Protein AF-0000000084333253 (afdb_homodimer)

Structure (mmCIF, N/CA/C/O backbone):
data_AF-0000000084333253-model_v1
#
loop_
_entity.id
_entity.type
_entity.pdbx_description
1 polymer 'Lipocalin-like domain-containing protein'
#
loop_
_atom_site.group_PDB
_atom_site.id
_atom_site.type_symbol
_atom_site.label_atom_id
_atom_site.label_alt_id
_atom_site.label_comp_id
_atom_site.label_asym_id
_atom_site.label_entity_id
_atom_site.label_seq_id
_atom_site.pdbx_PDB_ins_code
_atom_site.Cartn_x
_atom_site.Cartn_y
_atom_site.Cartn_z
_atom_site.occupancy
_atom_site.B_iso_or_equiv
_atom_site.auth_seq_id
_atom_site.auth_comp_id
_atom_site.auth_asym_id
_atom_site.auth_atom_id
_atom_site.pdbx_PDB_model_num
ATOM 1 N N . MET A 1 1 ? 84.688 -8.219 33.625 1 28.55 1 MET A N 1
ATOM 2 C CA . MET A 1 1 ? 84.312 -7.008 32.906 1 28.55 1 MET A CA 1
ATOM 3 C C . MET A 1 1 ? 83.188 -7.316 31.859 1 28.55 1 MET A C 1
ATOM 5 O O . MET A 1 1 ? 83.438 -8.031 30.891 1 28.55 1 MET A O 1
ATOM 9 N N . LYS A 1 2 ? 81.938 -7.562 32.562 1 27.12 2 LYS A N 1
ATOM 10 C CA . LYS A 1 2 ? 80.5 -7.945 32.719 1 27.12 2 LYS A CA 1
ATOM 11 C C . LYS A 1 2 ? 79.625 -7.035 31.875 1 27.12 2 LYS A C 1
ATOM 13 O O . LYS A 1 2 ? 78.812 -6.301 32.438 1 27.12 2 LYS A O 1
ATOM 18 N N . LYS A 1 3 ? 80.25 -6.457 30.812 1 26.86 3 LYS A N 1
ATOM 19 C CA . LYS A 1 3 ? 79.5 -5.438 30.094 1 26.86 3 LYS A CA 1
ATOM 20 C C . LYS A 1 3 ? 78.125 -5.953 29.703 1 26.86 3 LYS A C 1
ATOM 22 O O . LYS A 1 3 ? 77.125 -5.328 30.031 1 26.86 3 LYS A O 1
ATOM 27 N N . ILE A 1 4 ? 77.812 -6.359 28.406 1 28.2 4 ILE A N 1
ATOM 28 C CA . ILE A 1 4 ? 76.938 -5.703 27.391 1 28.2 4 ILE A CA 1
ATOM 29 C C . ILE A 1 4 ? 75.562 -6.34 27.359 1 28.2 4 ILE A C 1
ATOM 31 O O . ILE A 1 4 ? 75.438 -7.504 27.734 1 28.2 4 ILE A O 1
ATOM 35 N N . ILE A 1 5 ? 74.5 -5.66 26.641 1 30.64 5 ILE A N 1
ATOM 36 C CA . ILE A 1 5 ? 73.25 -5.051 26.281 1 30.64 5 ILE A CA 1
ATOM 37 C C . ILE A 1 5 ? 72.438 -6.012 25.406 1 30.64 5 ILE A C 1
ATOM 39 O O . ILE A 1 5 ? 72.625 -6.062 24.188 1 30.64 5 ILE A O 1
ATOM 43 N N . THR A 1 6 ? 72.562 -7.363 25.531 1 32.84 6 THR A N 1
ATOM 44 C CA . THR A 1 6 ? 71.938 -8.172 24.5 1 32.84 6 THR A CA 1
ATOM 45 C C . THR A 1 6 ? 70.438 -7.945 24.469 1 32.84 6 THR A C 1
ATOM 47 O O . THR A 1 6 ? 69.75 -8.352 25.391 1 32.84 6 THR A O 1
ATOM 50 N N . LEU A 1 7 ? 70.062 -6.539 24.219 1 32.03 7 LEU A N 1
ATOM 51 C CA . LEU A 1 7 ? 68.75 -5.969 24.016 1 32.03 7 LEU A CA 1
ATOM 52 C C . LEU A 1 7 ? 67.938 -6.777 23 1 32.03 7 LEU A C 1
ATOM 54 O O . LEU A 1 7 ? 68.125 -6.637 21.781 1 32.03 7 LEU A O 1
ATOM 58 N N . ALA A 1 8 ? 67.875 -8.086 23.031 1 31.86 8 ALA A N 1
ATOM 59 C CA . ALA A 1 8 ? 67.125 -8.953 22.109 1 31.86 8 ALA A CA 1
ATOM 60 C C . ALA A 1 8 ? 65.688 -8.539 22.031 1 31.86 8 ALA A C 1
ATOM 62 O O . ALA A 1 8 ? 65 -8.531 23.031 1 31.86 8 ALA A O 1
ATOM 63 N N . LEU A 1 9 ? 65.312 -7.645 21.016 1 31.36 9 LEU A N 1
ATOM 64 C CA . LEU A 1 9 ? 64.188 -7.023 20.375 1 31.36 9 LEU A CA 1
ATOM 65 C C . LEU A 1 9 ? 63.094 -8.062 20.047 1 31.36 9 LEU A C 1
ATOM 67 O O . LEU A 1 9 ? 62.25 -7.832 19.172 1 31.36 9 LEU A O 1
ATOM 71 N N . VAL A 1 10 ? 62.688 -9 20.891 1 31.52 10 VAL A N 1
ATOM 72 C CA . VAL A 1 10 ? 61.688 -10 20.547 1 31.52 10 VAL A CA 1
ATOM 73 C C . VAL A 1 10 ? 60.375 -9.312 20.203 1 31.52 10 VAL A C 1
ATOM 75 O O . VAL A 1 10 ? 59.719 -8.727 21.078 1 31.52 10 VAL A O 1
ATOM 78 N N . MET A 1 11 ? 60.188 -8.625 19 1 29.33 11 MET A N 1
ATOM 79 C CA . MET A 1 11 ? 59.125 -7.953 18.297 1 29.33 11 MET A CA 1
ATOM 80 C C . MET A 1 11 ? 57.906 -8.875 18.141 1 29.33 11 MET A C 1
ATOM 82 O O . MET A 1 11 ? 57.875 -9.727 17.25 1 29.33 11 MET A O 1
ATOM 86 N N . SER A 1 12 ? 57.375 -9.68 19.047 1 29.88 12 SER A N 1
ATOM 87 C CA . SER A 1 12 ? 56.344 -10.625 18.703 1 29.88 12 SER A CA 1
ATOM 88 C C . SER A 1 12 ? 55.094 -9.914 18.141 1 29.88 12 SER A C 1
ATOM 90 O O . SER A 1 12 ? 54.875 -8.742 18.453 1 29.88 12 SER A O 1
ATOM 92 N N . ALA A 1 13 ? 54.281 -10.609 17.188 1 30.3 13 ALA A N 1
ATOM 93 C CA . ALA A 1 13 ? 53.281 -10.719 16.125 1 30.3 13 ALA A CA 1
ATOM 94 C C . ALA A 1 13 ? 51.875 -10.43 16.656 1 30.3 13 ALA A C 1
ATOM 96 O O . ALA A 1 13 ? 50.875 -10.625 15.953 1 30.3 13 ALA A O 1
ATOM 97 N N . PHE A 1 14 ? 51.688 -9.906 17.859 1 30.3 14 PHE A N 1
ATOM 98 C CA . PHE A 1 14 ? 50.312 -10.133 18.188 1 30.3 14 PHE A CA 1
ATOM 99 C C . PHE A 1 14 ? 49.375 -9.281 17.312 1 30.3 14 PHE A C 1
ATOM 101 O O . PHE A 1 14 ? 49.156 -8.109 17.625 1 30.3 14 PHE A O 1
ATOM 108 N N . ALA A 1 15 ? 49.625 -9.055 16.031 1 29.09 15 ALA A N 1
ATOM 109 C CA . ALA A 1 15 ? 48.656 -8.234 15.32 1 29.09 15 ALA A CA 1
ATOM 110 C C . ALA A 1 15 ? 47.25 -8.828 15.438 1 29.09 15 ALA A C 1
ATOM 112 O O . ALA A 1 15 ? 47 -9.961 15.016 1 29.09 15 ALA A O 1
ATOM 113 N N . LEU A 1 16 ? 46.5 -8.5 16.516 1 28.73 16 LEU A N 1
ATOM 114 C CA . LEU A 1 16 ? 45.094 -8.742 16.672 1 28.73 16 LEU A CA 1
ATOM 115 C C . LEU A 1 16 ? 44.312 -8.156 15.5 1 28.73 16 LEU A C 1
ATOM 117 O O . LEU A 1 16 ? 44.281 -6.938 15.312 1 28.73 16 LEU A O 1
ATOM 121 N N . LEU A 1 17 ? 44.344 -8.75 14.273 1 28.91 17 LEU A N 1
ATOM 122 C CA . LEU A 1 17 ? 43.438 -8.422 13.195 1 28.91 17 LEU A CA 1
ATOM 123 C C . LEU A 1 17 ? 41.969 -8.469 13.688 1 28.91 17 LEU A C 1
ATOM 125 O O . LEU A 1 17 ? 41.531 -9.5 14.18 1 28.91 17 LEU A O 1
ATOM 129 N N . ILE A 1 18 ? 41.5 -7.391 14.273 1 27.73 18 ILE A N 1
ATOM 130 C CA . ILE A 1 18 ? 40.094 -7.137 14.477 1 27.73 18 ILE A CA 1
ATOM 131 C C . ILE A 1 18 ? 39.344 -7.312 13.156 1 27.73 18 ILE A C 1
ATOM 133 O O . ILE A 1 18 ? 39.406 -6.457 12.273 1 27.73 18 ILE A O 1
ATOM 137 N N . SER A 1 19 ? 39.25 -8.43 12.523 1 29.27 19 SER A N 1
ATOM 138 C CA . SER A 1 19 ? 38.375 -8.664 11.367 1 29.27 19 SER A CA 1
ATOM 139 C C . SER A 1 19 ? 36.906 -8.406 11.703 1 29.27 19 SER A C 1
ATOM 141 O O . SER A 1 19 ? 36.219 -9.305 12.188 1 29.27 19 SER A O 1
ATOM 143 N N . ALA A 1 20 ? 36.531 -7.387 12.383 1 27.64 20 ALA A N 1
ATOM 144 C CA . ALA A 1 20 ? 35.094 -7.324 12.633 1 27.64 20 ALA A CA 1
ATOM 145 C C . ALA A 1 20 ? 34.281 -7.375 11.328 1 27.64 20 ALA A C 1
ATOM 147 O O . ALA A 1 20 ? 34.781 -6.965 10.281 1 27.64 20 ALA A O 1
ATOM 148 N N . CYS A 1 21 ? 33.125 -8.242 11.352 1 26.78 21 CYS A N 1
ATOM 149 C CA . CYS A 1 21 ? 31.906 -8.664 10.695 1 26.78 21 CYS A CA 1
ATOM 150 C C . CYS A 1 21 ? 31.062 -7.457 10.289 1 26.78 21 CYS A C 1
ATOM 152 O O . CYS A 1 21 ? 30.406 -6.836 11.133 1 26.78 21 CYS A O 1
ATOM 154 N N . SER A 1 22 ? 31.531 -6.434 9.641 1 28.38 22 SER A N 1
ATOM 155 C CA . SER A 1 22 ? 30.547 -5.496 9.102 1 28.38 22 SER A CA 1
ATOM 156 C C . SER A 1 22 ? 29.453 -6.223 8.328 1 28.38 22 SER A C 1
ATOM 158 O O . SER A 1 22 ? 29.719 -6.828 7.285 1 28.38 22 SER A O 1
ATOM 160 N N . ALA A 1 23 ? 28.469 -6.863 8.93 1 30.3 23 ALA A N 1
ATOM 161 C CA . ALA A 1 23 ? 27.266 -7.426 8.32 1 30.3 23 ALA A CA 1
ATOM 162 C C . ALA A 1 23 ? 26.578 -6.41 7.41 1 30.3 23 ALA A C 1
ATOM 164 O O . ALA A 1 23 ? 26.031 -5.418 7.891 1 30.3 23 ALA A O 1
ATOM 165 N N . THR A 1 24 ? 27.141 -5.961 6.379 1 28.7 24 THR A N 1
ATOM 166 C CA . THR A 1 24 ? 26.297 -5.238 5.438 1 28.7 24 THR A CA 1
ATOM 167 C C . THR A 1 24 ? 25.016 -6.023 5.141 1 28.7 24 THR A C 1
ATOM 169 O O . THR A 1 24 ? 25.078 -7.18 4.723 1 28.7 24 THR A O 1
ATOM 172 N N . LYS A 1 25 ? 23.969 -5.91 5.863 1 29.59 25 LYS A N 1
ATOM 173 C CA . LYS A 1 25 ? 22.656 -6.48 5.539 1 29.59 25 LYS A CA 1
ATOM 174 C C . LYS A 1 25 ? 22.359 -6.348 4.051 1 29.59 25 LYS A C 1
ATOM 176 O O . LYS A 1 25 ? 22.172 -5.238 3.543 1 29.59 25 LYS A O 1
ATOM 181 N N . SER A 1 26 ? 22.953 -7.047 3.123 1 31.92 26 SER A N 1
ATOM 182 C CA . SER A 1 26 ? 22.531 -7.168 1.733 1 31.92 26 SER A CA 1
ATOM 183 C C . SER A 1 26 ? 21.031 -7.477 1.64 1 31.92 26 SER A C 1
ATOM 185 O O . SER A 1 26 ? 20.578 -8.5 2.148 1 31.92 26 SER A O 1
ATOM 187 N N . VAL A 1 27 ? 20.172 -6.66 1.94 1 35.66 27 VAL A N 1
ATOM 188 C CA . VAL A 1 27 ? 18.766 -6.934 1.622 1 35.66 27 VAL A CA 1
ATOM 189 C C . VAL A 1 27 ? 18.672 -7.668 0.287 1 35.66 27 VAL A C 1
ATOM 191 O O . VAL A 1 27 ? 19.125 -7.156 -0.743 1 35.66 27 VAL A O 1
ATOM 194 N N . VAL A 1 28 ? 18.859 -8.953 0.15 1 36.47 28 VAL A N 1
ATOM 195 C CA . VAL A 1 28 ? 18.703 -9.867 -0.974 1 36.47 28 VAL A CA 1
ATOM 196 C C . VAL A 1 28 ? 17.391 -9.586 -1.7 1 36.47 28 VAL A C 1
ATOM 198 O O . VAL A 1 28 ? 16.312 -9.719 -1.118 1 36.47 28 VAL A O 1
ATOM 201 N N . ASN A 1 29 ? 17.156 -8.602 -2.314 1 47.28 29 ASN A N 1
ATOM 202 C CA . ASN A 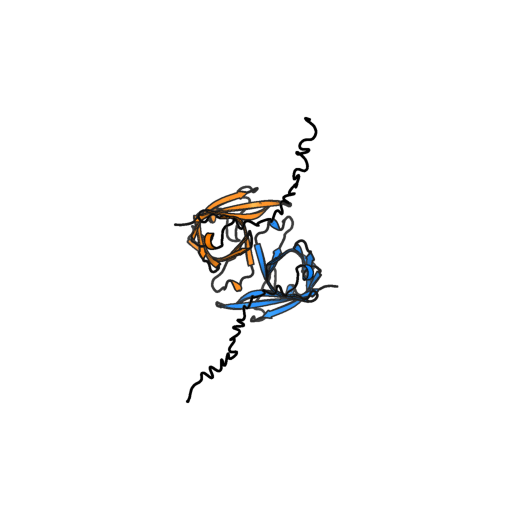1 29 ? 16.203 -8.805 -3.402 1 47.28 29 ASN A CA 1
ATOM 203 C C . ASN A 1 29 ? 16.328 -10.203 -4.004 1 47.28 29 ASN A C 1
ATOM 205 O O . ASN A 1 29 ? 17.281 -10.492 -4.734 1 47.28 29 ASN A O 1
ATOM 209 N N . GLY A 1 30 ? 15.875 -11.125 -3.287 1 51.59 30 GLY A N 1
ATOM 210 C CA . GLY A 1 30 ? 16.188 -12.484 -3.703 1 51.59 30 GLY A CA 1
ATOM 211 C C . GLY A 1 30 ? 17.312 -12.547 -4.719 1 51.59 30 GLY A C 1
ATOM 212 O O . GLY A 1 30 ? 17.438 -13.531 -5.449 1 51.59 30 GLY A O 1
ATOM 213 N N . GLY A 1 31 ? 17.984 -11.414 -4.73 1 56.5 31 GLY A N 1
ATOM 214 C CA . GLY A 1 31 ? 19.141 -11.344 -5.629 1 56.5 31 GLY A CA 1
ATOM 215 C C . GLY A 1 31 ? 18.75 -11.172 -7.082 1 56.5 31 GLY A C 1
ATOM 216 O O . GLY A 1 31 ? 19.594 -10.906 -7.934 1 56.5 31 GLY A O 1
ATOM 217 N N . ALA A 1 32 ? 17.391 -11.258 -7.199 1 70 32 ALA A N 1
ATOM 218 C CA . ALA A 1 32 ? 17 -11.25 -8.609 1 70 32 ALA A CA 1
ATOM 219 C C . ALA A 1 32 ? 16.766 -9.836 -9.102 1 70 32 ALA A C 1
ATOM 221 O O . ALA A 1 32 ? 16.328 -8.969 -8.344 1 70 32 ALA A O 1
ATOM 222 N N . THR A 1 33 ? 17.141 -9.539 -10.258 1 86 33 THR A N 1
ATOM 223 C CA . THR A 1 33 ? 16.891 -8.289 -10.961 1 86 33 THR A CA 1
ATOM 224 C C . THR A 1 33 ? 15.43 -8.211 -11.406 1 86 33 THR A C 1
ATOM 226 O O . THR A 1 33 ? 14.711 -9.211 -11.375 1 86 33 THR A O 1
ATOM 229 N N . ARG A 1 34 ? 14.992 -6.992 -11.664 1 93.19 34 ARG A N 1
ATOM 230 C CA . ARG A 1 34 ? 13.648 -6.762 -12.18 1 93.19 34 ARG A CA 1
ATOM 231 C C . ARG A 1 34 ? 13.344 -7.703 -13.344 1 93.19 34 ARG A C 1
ATOM 233 O O . ARG A 1 34 ? 12.219 -8.18 -13.477 1 93.19 34 ARG A O 1
ATOM 240 N N . SER A 1 35 ? 14.336 -7.996 -14.164 1 94.31 35 SER A N 1
ATOM 241 C CA . SER A 1 35 ? 14.148 -8.836 -15.344 1 94.31 35 SER A CA 1
ATOM 242 C C . SER A 1 35 ? 13.719 -10.242 -14.961 1 94.31 35 SER A C 1
ATOM 244 O O . SER A 1 35 ? 13.031 -10.922 -15.727 1 94.31 35 SER A O 1
ATOM 246 N N . ALA A 1 36 ? 14.078 -10.703 -13.828 1 96.06 36 ALA A N 1
ATOM 247 C CA . ALA A 1 36 ? 13.719 -12.047 -13.375 1 96.06 36 ALA A CA 1
ATOM 248 C C . ALA A 1 36 ? 12.211 -12.164 -13.148 1 96.06 36 ALA A C 1
ATOM 250 O O . ALA A 1 36 ? 11.656 -13.258 -13.195 1 96.06 36 ALA A O 1
ATOM 251 N N . TYR A 1 37 ? 11.57 -11.086 -12.914 1 97.19 37 TYR A N 1
ATOM 252 C CA . TYR A 1 37 ? 10.148 -11.078 -12.594 1 97.19 37 TYR A CA 1
ATOM 253 C C . TYR A 1 37 ? 9.312 -10.922 -13.859 1 97.19 37 TYR A C 1
ATOM 255 O O . TYR A 1 37 ? 8.156 -11.359 -13.906 1 97.19 37 TYR A O 1
ATOM 263 N N . VAL A 1 38 ? 9.883 -10.328 -14.867 1 97.69 38 VAL A N 1
ATOM 264 C CA . VAL A 1 38 ? 9.164 -10.039 -16.109 1 97.69 38 VAL A CA 1
ATOM 265 C C . VAL A 1 38 ? 8.82 -11.344 -16.812 1 97.69 38 VAL A C 1
ATOM 267 O O . VAL A 1 38 ? 9.656 -12.242 -16.922 1 97.69 38 VAL A O 1
ATOM 270 N N . GLY A 1 39 ? 7.582 -11.445 -17.297 1 98.12 39 GLY A N 1
ATOM 271 C CA . GLY A 1 39 ? 7.113 -12.633 -17.984 1 98.12 39 GLY A CA 1
ATOM 272 C C . GLY A 1 39 ? 5.789 -13.148 -17.453 1 98.12 39 GLY A C 1
ATOM 273 O O . GLY A 1 39 ? 5.074 -12.43 -16.75 1 98.12 39 GLY A O 1
ATOM 274 N N . THR A 1 40 ? 5.465 -14.336 -17.891 1 98.69 40 THR A N 1
ATOM 275 C CA . THR A 1 40 ? 4.211 -14.969 -17.5 1 98.69 40 THR A CA 1
ATOM 276 C C . THR A 1 40 ? 4.461 -16.062 -16.453 1 98.69 40 THR A C 1
ATOM 278 O O . THR A 1 40 ? 5.359 -16.875 -16.625 1 98.69 40 THR A O 1
ATOM 281 N N . TRP A 1 41 ? 3.68 -15.969 -15.477 1 98.75 41 TRP A N 1
ATOM 282 C CA . TRP A 1 41 ? 3.818 -16.875 -14.344 1 98.75 41 TRP A CA 1
ATOM 283 C C . TRP A 1 41 ? 2.494 -17.578 -14.039 1 98.75 41 TRP A C 1
ATOM 285 O O . TRP A 1 41 ? 1.428 -16.969 -14.148 1 98.75 41 TRP A O 1
ATOM 295 N N . THR A 1 42 ? 2.605 -18.766 -13.641 1 98.88 42 THR A N 1
ATOM 296 C CA . THR A 1 42 ? 1.455 -19.484 -13.109 1 98.88 42 THR A CA 1
ATOM 297 C C . THR A 1 42 ? 1.577 -19.656 -11.594 1 98.88 42 THR A C 1
ATOM 299 O O . THR A 1 42 ? 2.625 -20.062 -11.094 1 98.88 42 THR A O 1
ATOM 302 N N . LEU A 1 43 ? 0.551 -19.203 -10.867 1 98.81 43 LEU A N 1
ATOM 303 C CA . LEU A 1 43 ? 0.498 -19.516 -9.445 1 98.81 43 LEU A CA 1
ATOM 304 C C . LEU A 1 43 ? 0.196 -21 -9.234 1 98.81 43 LEU A C 1
ATOM 306 O O . LEU A 1 43 ? -0.949 -21.438 -9.383 1 98.81 43 LEU A O 1
ATOM 310 N N . THR A 1 44 ? 1.185 -21.688 -8.883 1 98.62 44 THR A N 1
ATOM 311 C CA . THR A 1 44 ? 1.047 -23.141 -8.875 1 98.62 44 THR A CA 1
ATOM 312 C C . THR A 1 44 ? 0.568 -23.641 -7.512 1 98.62 44 THR A C 1
ATOM 314 O O . THR A 1 44 ? -0.004 -24.719 -7.402 1 98.62 44 THR A O 1
ATOM 317 N N . ASP A 1 45 ? 0.831 -22.859 -6.5 1 98.25 45 ASP A N 1
ATOM 318 C CA . ASP A 1 45 ? 0.461 -23.312 -5.164 1 98.25 45 ASP A CA 1
ATOM 319 C C . ASP A 1 45 ? 0.339 -22.141 -4.199 1 98.25 45 ASP A C 1
ATOM 321 O O . ASP A 1 45 ? 0.966 -21.094 -4.398 1 98.25 45 ASP A O 1
ATOM 325 N N . VAL A 1 46 ? -0.509 -22.344 -3.189 1 97.88 46 VAL A N 1
ATOM 326 C CA . VAL A 1 46 ? -0.607 -21.438 -2.051 1 97.88 46 VAL A CA 1
ATOM 327 C C . VAL A 1 46 ? -0.328 -22.203 -0.758 1 97.88 46 VAL A C 1
ATOM 329 O O . VAL A 1 46 ? -0.936 -23.234 -0.5 1 97.88 46 VAL A O 1
ATOM 332 N N . GLY A 1 47 ? 0.701 -21.688 -0.052 1 96.88 47 GLY A N 1
ATOM 333 C CA . GLY A 1 47 ? 1.037 -22.266 1.237 1 96.88 47 GLY A CA 1
ATOM 334 C C . GLY A 1 47 ? 0.829 -21.312 2.396 1 96.88 47 GLY A C 1
ATOM 335 O O . GLY A 1 47 ? 0.398 -20.172 2.201 1 96.88 47 GLY A O 1
ATOM 336 N N . TYR A 1 48 ? 1.123 -21.953 3.613 1 95.12 48 TYR A N 1
ATOM 337 C CA . TYR A 1 48 ? 0.928 -21.156 4.828 1 95.12 48 TYR A CA 1
ATOM 338 C C . TYR A 1 48 ? 2.121 -21.297 5.766 1 95.12 48 TYR A C 1
ATOM 340 O O . TYR A 1 48 ? 2.668 -22.391 5.926 1 95.12 48 TYR A O 1
ATOM 348 N N . GLN A 1 49 ? 2.592 -20.188 6.184 1 94.62 49 GLN A N 1
ATOM 349 C CA . GLN A 1 49 ? 3.639 -20.156 7.199 1 94.62 49 GLN A CA 1
ATOM 350 C C . GLN A 1 49 ? 3.104 -19.594 8.516 1 94.62 49 GLN A C 1
ATOM 352 O O . GLN A 1 49 ? 2.582 -18.484 8.562 1 94.62 49 GLN A O 1
ATOM 357 N N . ASN A 1 50 ? 3.184 -20.375 9.664 1 91.5 50 ASN A N 1
ATOM 358 C CA . ASN A 1 50 ? 2.682 -20 10.977 1 91.5 50 ASN A CA 1
ATOM 359 C C . ASN A 1 50 ? 1.195 -19.656 10.938 1 91.5 50 ASN A C 1
ATOM 361 O O . ASN A 1 50 ? 0.754 -18.703 11.586 1 91.5 50 ASN A O 1
ATOM 365 N N . LEU A 1 51 ? 0.527 -20.203 10.062 1 88.94 51 LEU A N 1
ATOM 366 C CA . LEU A 1 51 ? -0.897 -20 9.82 1 88.94 51 LEU A CA 1
ATOM 367 C C . LEU A 1 51 ? -1.594 -21.328 9.547 1 88.94 51 LEU A C 1
ATOM 369 O O . LEU A 1 51 ? -1.029 -22.203 8.883 1 88.94 51 LEU A O 1
ATOM 373 N N . VAL A 1 52 ? -2.721 -21.469 10.172 1 83.19 52 VAL A N 1
ATOM 374 C CA . VAL A 1 52 ? -3.5 -22.672 9.852 1 83.19 52 VAL A CA 1
ATOM 375 C C . VAL A 1 52 ? -4.301 -22.438 8.57 1 83.19 52 VAL A C 1
ATOM 377 O O . VAL A 1 52 ? -4.797 -21.328 8.328 1 83.19 52 VAL A O 1
ATOM 380 N N . GLU A 1 53 ? -4.336 -23.531 7.855 1 80 53 GLU A N 1
ATOM 381 C CA . GLU A 1 53 ? -5.156 -23.469 6.648 1 80 53 GLU A CA 1
ATOM 382 C C . GLU A 1 53 ? -6.605 -23.125 6.984 1 80 53 GLU A C 1
ATOM 384 O O . GLU A 1 53 ? -7.16 -23.641 7.961 1 80 53 GLU A O 1
ATOM 389 N N . GLY A 1 54 ? -7.27 -22.312 6.309 1 83.38 54 GLY A N 1
ATOM 390 C CA . GLY A 1 54 ? -8.648 -21.922 6.574 1 83.38 54 GLY A CA 1
ATOM 391 C C . GLY A 1 54 ? -8.766 -20.625 7.363 1 83.38 54 GLY A C 1
ATOM 392 O O . GLY A 1 54 ? -9.844 -20.047 7.461 1 83.38 54 GLY A O 1
ATOM 393 N N . ALA A 1 55 ? -7.641 -20.188 7.887 1 82.62 55 ALA A N 1
ATOM 394 C CA . ALA A 1 55 ? -7.668 -18.953 8.68 1 82.62 55 ALA A CA 1
ATOM 395 C C . ALA A 1 55 ? -7.82 -17.734 7.781 1 82.62 55 ALA A C 1
ATOM 397 O O . ALA A 1 55 ? -8.242 -16.672 8.242 1 82.62 55 ALA A O 1
ATOM 398 N N . VAL A 1 56 ? -7.445 -17.906 6.582 1 89 56 VAL A N 1
ATOM 399 C CA . VAL A 1 56 ? -7.512 -16.781 5.652 1 89 56 VAL A CA 1
ATOM 400 C C . VAL A 1 56 ? -8.648 -17 4.66 1 89 56 VAL A C 1
ATOM 402 O O . VAL A 1 56 ? -8.594 -17.906 3.828 1 89 56 VAL A O 1
ATOM 405 N N . GLN A 1 57 ? -9.594 -16.094 4.801 1 88.88 57 GLN A N 1
ATOM 406 C CA . GLN A 1 57 ? -10.789 -16.266 3.98 1 88.88 57 GLN A CA 1
ATOM 407 C C . GLN A 1 57 ? -10.672 -15.508 2.664 1 88.88 57 GLN A C 1
ATOM 409 O O . GLN A 1 57 ? -11.336 -15.852 1.682 1 88.88 57 GLN A O 1
ATOM 414 N N . THR A 1 58 ? -9.969 -14.438 2.721 1 93.06 58 THR A N 1
ATOM 415 C CA . THR A 1 58 ? -9.875 -13.602 1.529 1 93.06 58 THR A CA 1
ATOM 416 C C . THR A 1 58 ? -8.461 -13.062 1.354 1 93.06 58 THR A C 1
ATOM 418 O O . THR A 1 58 ? -7.805 -12.695 2.332 1 93.06 58 THR A O 1
ATOM 421 N N . ILE A 1 59 ? -8 -13.109 0.047 1 94.31 59 ILE A N 1
ATOM 422 C CA . ILE A 1 59 ? -6.754 -12.43 -0.278 1 94.31 59 ILE A CA 1
ATOM 423 C C . ILE A 1 59 ? -7 -11.367 -1.345 1 94.31 59 ILE A C 1
ATOM 425 O O . ILE A 1 59 ? -7.891 -11.523 -2.186 1 94.31 59 ILE A O 1
ATOM 429 N N . PHE A 1 60 ? -6.207 -10.266 -1.312 1 95.69 60 PHE A N 1
ATOM 430 C CA . PHE A 1 60 ? -6.219 -9.156 -2.25 1 95.69 60 PHE A CA 1
ATOM 431 C C . PHE A 1 60 ? -7.625 -8.586 -2.402 1 95.69 60 PHE A C 1
ATOM 433 O O . PHE A 1 60 ? -8.023 -8.188 -3.498 1 95.69 60 PHE A O 1
ATOM 440 N N . ASP A 1 61 ? -8.391 -8.75 -1.372 1 92.12 61 ASP A N 1
ATOM 441 C CA . ASP A 1 61 ? -9.75 -8.227 -1.291 1 92.12 61 ASP A CA 1
ATOM 442 C C . ASP A 1 61 ? -10.633 -8.812 -2.395 1 92.12 61 ASP A C 1
ATOM 444 O O . ASP A 1 61 ? -11.469 -8.109 -2.971 1 92.12 61 ASP A O 1
ATOM 448 N N . GLN A 1 62 ? -10.43 -10.031 -2.641 1 94.5 62 GLN A N 1
ATOM 449 C CA . GLN A 1 62 ? -11.156 -10.562 -3.793 1 94.5 62 GLN A CA 1
ATOM 450 C C . GLN A 1 62 ? -11.773 -11.914 -3.479 1 94.5 62 GLN A C 1
ATOM 452 O O . GLN A 1 62 ? -12.961 -12.133 -3.729 1 94.5 62 GLN A O 1
ATOM 457 N N . GLY A 1 63 ? -11.039 -12.812 -2.945 1 94.69 63 GLY A N 1
ATOM 458 C CA . GLY A 1 63 ? -11.578 -14.133 -2.699 1 94.69 63 GLY A CA 1
ATOM 459 C C . GLY A 1 63 ? -10.641 -15.023 -1.906 1 94.69 63 GLY A C 1
ATOM 460 O O . GLY A 1 63 ? -9.547 -14.602 -1.526 1 94.69 63 GLY A O 1
ATOM 461 N N . PRO A 1 64 ? -11.086 -16.281 -1.69 1 95.44 64 PRO A N 1
ATOM 462 C CA . PRO A 1 64 ? -10.234 -17.188 -0.918 1 95.44 64 PRO A CA 1
ATOM 463 C C . PRO A 1 64 ? -8.938 -17.547 -1.646 1 95.44 64 PRO A C 1
ATOM 465 O O . PRO A 1 64 ? -8.922 -17.609 -2.877 1 95.44 64 PRO A O 1
ATOM 468 N N . PRO A 1 65 ? -7.891 -17.875 -0.909 1 95.81 65 PRO A N 1
ATOM 469 C CA . PRO A 1 65 ? -6.59 -18.172 -1.513 1 95.81 65 PRO A CA 1
ATOM 470 C C . PRO A 1 65 ? -6.668 -19.281 -2.559 1 95.81 65 PRO A C 1
ATOM 472 O O . PRO A 1 65 ? -6.035 -19.188 -3.613 1 95.81 65 PRO A O 1
ATOM 475 N N . ALA A 1 66 ? -7.441 -20.328 -2.322 1 95.31 66 ALA A N 1
ATOM 476 C CA . ALA A 1 66 ? -7.531 -21.484 -3.207 1 95.31 66 ALA A CA 1
ATOM 477 C C . ALA A 1 66 ? -8.047 -21.078 -4.586 1 95.31 66 ALA A C 1
ATOM 479 O O . ALA A 1 66 ? -7.715 -21.719 -5.59 1 95.31 66 ALA A O 1
ATOM 480 N N . SER A 1 67 ? -8.797 -20.031 -4.621 1 97.12 67 SER A N 1
ATOM 481 C CA . SER A 1 67 ? -9.398 -19.609 -5.879 1 97.12 67 SER A CA 1
ATOM 482 C C . SER A 1 67 ? -8.359 -19 -6.812 1 97.12 67 SER A C 1
ATOM 484 O O . SER A 1 67 ? -8.617 -18.797 -8 1 97.12 67 SER A O 1
ATOM 486 N N . PHE A 1 68 ? -7.211 -18.781 -6.363 1 98.25 68 PHE A N 1
ATOM 487 C CA . PHE A 1 68 ? -6.156 -18.172 -7.164 1 98.25 68 PHE A CA 1
ATOM 488 C C . PHE A 1 68 ? -5.219 -19.234 -7.727 1 98.25 68 PHE A C 1
ATOM 490 O O . PHE A 1 68 ? -4.414 -18.938 -8.617 1 98.25 68 PHE A O 1
ATOM 497 N N . ILE A 1 69 ? -5.242 -20.406 -7.168 1 98.38 69 ILE A N 1
ATOM 498 C CA . ILE A 1 69 ? -4.355 -21.453 -7.66 1 98.38 69 ILE A CA 1
ATOM 499 C C . ILE A 1 69 ? -4.668 -21.75 -9.125 1 98.38 69 ILE A C 1
ATOM 501 O O . ILE A 1 69 ? -5.836 -21.891 -9.5 1 98.38 69 ILE A O 1
ATOM 505 N N . GLY A 1 70 ? -3.627 -21.812 -9.93 1 98.31 70 GLY A N 1
ATOM 506 C CA . GLY A 1 70 ? -3.771 -22.031 -11.367 1 98.31 70 GLY A CA 1
ATOM 507 C C . GLY A 1 70 ? -3.908 -20.734 -12.148 1 98.31 70 GLY A C 1
ATOM 508 O O . GLY A 1 70 ? -3.922 -20.75 -13.383 1 98.31 70 GLY A O 1
ATOM 509 N N . SER A 1 71 ? -4.004 -19.625 -11.453 1 98.69 71 SER A N 1
ATOM 510 C CA . SER A 1 71 ? -4.102 -18.344 -12.148 1 98.69 71 SER A CA 1
ATOM 511 C C . SER A 1 71 ? -2.805 -18.016 -12.883 1 98.69 71 SER A C 1
ATOM 513 O O . SER A 1 71 ? -1.734 -18.5 -12.508 1 98.69 71 SER A O 1
ATOM 515 N N . THR A 1 72 ? -2.949 -17.234 -13.922 1 98.81 72 THR A N 1
ATOM 516 C CA . THR A 1 72 ? -1.816 -16.766 -14.719 1 98.81 72 THR A CA 1
ATOM 517 C C . THR A 1 72 ? -1.559 -15.281 -14.477 1 98.81 72 THR A C 1
ATOM 519 O O . THR A 1 72 ? -2.486 -14.469 -14.516 1 98.81 72 THR A O 1
ATOM 522 N N . TRP A 1 73 ? -0.332 -14.992 -14.227 1 98.81 73 TRP A N 1
ATOM 523 C CA . TRP A 1 73 ? 0.101 -13.625 -13.961 1 98.81 73 TRP A CA 1
ATOM 524 C C . TRP A 1 73 ? 1.124 -13.164 -15 1 98.81 73 TRP A C 1
ATOM 526 O O . TRP A 1 73 ? 2.094 -13.875 -15.273 1 98.81 73 TRP A O 1
ATOM 536 N N . SER A 1 74 ? 0.894 -12.023 -15.516 1 98.81 74 SER A N 1
ATOM 537 C CA . SER A 1 74 ? 1.797 -11.453 -16.5 1 98.81 74 SER A CA 1
ATOM 538 C C . SER A 1 74 ? 2.387 -10.133 -16.031 1 98.81 74 SER A C 1
ATOM 540 O O . SER A 1 74 ? 1.65 -9.234 -15.617 1 98.81 74 SER A O 1
ATOM 542 N N . PHE A 1 75 ? 3.727 -10.062 -16.016 1 98.44 75 PHE A N 1
ATOM 543 C CA . PHE A 1 75 ? 4.449 -8.859 -15.617 1 98.44 75 PHE A CA 1
ATOM 544 C C . PHE A 1 75 ? 5.316 -8.336 -16.75 1 98.44 75 PHE A C 1
ATOM 546 O O . PHE A 1 75 ? 6.133 -9.078 -17.312 1 98.44 75 PHE A O 1
ATOM 553 N N . THR A 1 76 ? 5.164 -7.062 -17.078 1 98.25 76 THR A N 1
ATOM 554 C CA . THR A 1 76 ? 6.031 -6.438 -18.062 1 98.25 76 THR A CA 1
ATOM 555 C C . THR A 1 76 ? 7.094 -5.578 -17.391 1 98.25 76 THR A C 1
ATOM 557 O O . THR A 1 76 ? 6.984 -5.262 -16.203 1 98.25 76 THR A O 1
ATOM 560 N N . ASN A 1 77 ? 8.055 -5.199 -18.125 1 96.44 77 ASN A N 1
ATOM 561 C CA . ASN A 1 77 ? 9.141 -4.375 -17.594 1 96.44 77 ASN A CA 1
ATOM 562 C C . ASN A 1 77 ? 8.633 -2.998 -17.172 1 96.44 77 ASN A C 1
ATOM 564 O O . ASN A 1 77 ? 9.172 -2.396 -16.234 1 96.44 77 ASN A O 1
ATOM 568 N N . SER A 1 78 ? 7.652 -2.465 -17.797 1 95.81 78 SER A N 1
ATOM 569 C CA . SER A 1 78 ? 7.129 -1.134 -17.5 1 95.81 78 SER A CA 1
ATOM 570 C C . SER A 1 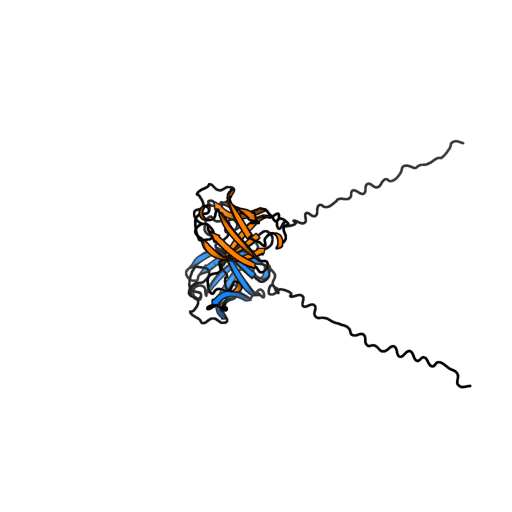78 ? 6.387 -1.11 -16.172 1 95.81 78 SER A C 1
ATOM 572 O O . SER A 1 78 ? 6.113 -0.039 -15.625 1 95.81 78 SER A O 1
ATOM 574 N N . GLY A 1 79 ? 5.992 -2.178 -15.68 1 97 79 GLY A N 1
ATOM 575 C CA . GLY A 1 79 ? 5.199 -2.258 -14.461 1 97 79 GLY A CA 1
ATOM 576 C C . GLY A 1 79 ? 3.764 -2.682 -14.711 1 97 79 GLY A C 1
ATOM 577 O O . GLY A 1 79 ? 3.053 -3.068 -13.781 1 97 79 GLY A O 1
ATOM 578 N N . ASN A 1 80 ? 3.393 -2.559 -15.977 1 97.75 80 ASN A N 1
ATOM 579 C CA . ASN A 1 80 ? 2.066 -3.059 -16.328 1 97.75 80 ASN A CA 1
ATOM 580 C C . ASN A 1 80 ? 1.973 -4.57 -16.141 1 97.75 80 ASN A C 1
ATOM 582 O O . ASN A 1 80 ? 2.926 -5.297 -16.438 1 97.75 80 ASN A O 1
ATOM 586 N N . GLY A 1 81 ? 0.801 -5.047 -15.703 1 98.31 81 GLY A N 1
ATOM 587 C CA . GLY A 1 81 ? 0.579 -6.477 -15.547 1 98.31 81 GLY A CA 1
ATOM 588 C C . GLY A 1 81 ? -0.89 -6.844 -15.445 1 98.31 81 GLY A C 1
ATOM 589 O O . GLY A 1 81 ? -1.762 -5.988 -15.625 1 98.31 81 GLY A O 1
ATOM 590 N N . SER A 1 82 ? -1.085 -8.109 -15.258 1 98.69 82 SER A N 1
ATOM 591 C CA . SER A 1 82 ? -2.428 -8.641 -15.047 1 98.69 82 SER A CA 1
ATOM 592 C C . SER A 1 82 ? -2.377 -10.047 -14.453 1 98.69 82 SER A C 1
ATOM 594 O O . SER A 1 82 ? -1.34 -10.711 -14.5 1 98.69 82 SER A O 1
ATOM 596 N N . TYR A 1 83 ? -3.459 -10.383 -13.844 1 98.62 83 TYR A N 1
ATOM 597 C CA . TYR A 1 83 ? -3.645 -11.805 -13.57 1 98.62 83 TYR A CA 1
ATOM 598 C C . TYR A 1 83 ? -5.039 -12.266 -13.984 1 98.62 83 TYR A C 1
ATOM 600 O O . TYR A 1 83 ? -5.977 -11.461 -14.023 1 98.62 83 TYR A O 1
ATOM 608 N N . THR A 1 84 ? -5.133 -13.531 -14.375 1 98.69 84 THR A N 1
ATOM 609 C CA . THR A 1 84 ? -6.379 -14.188 -14.75 1 98.69 84 THR A CA 1
ATOM 610 C C . THR A 1 84 ? -6.594 -15.445 -13.914 1 98.69 84 THR A C 1
ATOM 612 O O . THR A 1 84 ? -5.742 -16.344 -13.898 1 98.69 84 THR A O 1
ATOM 615 N N . LEU A 1 85 ? -7.746 -15.438 -13.25 1 98.44 85 LEU A N 1
ATOM 616 C CA . LEU A 1 85 ? -8.102 -16.594 -12.438 1 98.44 85 LEU A CA 1
ATOM 617 C C . LEU A 1 85 ? -8.547 -17.766 -13.312 1 98.44 85 LEU A C 1
ATOM 619 O O . LEU A 1 85 ? -8.844 -17.578 -14.5 1 98.44 85 LEU A O 1
ATOM 623 N N . SER A 1 86 ? -8.57 -18.906 -12.688 1 96.25 86 SER A N 1
ATOM 624 C CA . SER A 1 86 ? -9.008 -20.094 -13.43 1 96.25 86 SER A CA 1
ATOM 625 C C . SER A 1 86 ? -10.461 -19.953 -13.867 1 96.25 86 SER A C 1
ATOM 627 O O . SER A 1 86 ? -10.891 -20.609 -14.82 1 96.25 86 SER A O 1
ATOM 629 N N . SER A 1 87 ? -11.227 -19.156 -13.195 1 95.75 87 SER A N 1
ATOM 630 C CA . SER A 1 87 ? -12.617 -18.875 -13.555 1 95.75 87 SER A CA 1
ATOM 631 C C . SER A 1 87 ? -12.703 -18.062 -14.844 1 95.75 87 SER A C 1
ATOM 633 O O . SER A 1 87 ? -13.781 -17.953 -15.438 1 95.75 87 SER A O 1
ATOM 635 N N . GLY A 1 88 ? -11.648 -17.469 -15.234 1 97.06 88 GLY A N 1
ATOM 636 C CA . GLY A 1 88 ? -11.641 -16.609 -16.406 1 97.06 88 GLY A CA 1
ATOM 637 C C . GLY A 1 88 ? -11.648 -15.133 -16.078 1 97.06 88 GLY A C 1
ATOM 638 O O . GLY A 1 88 ? -11.461 -14.289 -16.953 1 97.06 88 GLY A O 1
ATOM 639 N N . THR A 1 89 ? -11.852 -14.844 -14.828 1 97.25 89 THR A N 1
ATOM 640 C CA . THR A 1 89 ? -11.875 -13.453 -14.398 1 97.25 89 THR A CA 1
ATOM 641 C C . THR A 1 89 ? -10.469 -12.852 -14.445 1 97.25 89 THR A C 1
ATOM 643 O O . THR A 1 89 ? -9.531 -13.406 -13.883 1 97.25 89 THR A O 1
ATOM 646 N N . SER A 1 90 ? -10.367 -11.703 -15.141 1 98.12 90 SER A N 1
ATOM 647 C CA . SER A 1 90 ? -9.07 -11.055 -15.281 1 98.12 90 SER A CA 1
ATOM 648 C C . SER A 1 90 ? -9.023 -9.734 -14.516 1 98.12 90 SER A C 1
ATOM 650 O O . SER A 1 90 ? -10.047 -9.07 -14.352 1 98.12 90 SER A O 1
ATOM 652 N N . GLN A 1 91 ? -7.84 -9.406 -14.016 1 98.19 91 GLN A N 1
ATOM 653 C CA . GLN A 1 91 ? -7.578 -8.18 -13.273 1 98.19 91 GLN A CA 1
ATOM 654 C C . GLN A 1 91 ? -6.285 -7.516 -13.742 1 98.19 91 GLN A C 1
ATOM 656 O O . GLN A 1 91 ? -5.211 -8.109 -13.656 1 98.19 91 GLN A O 1
ATOM 661 N N . LYS A 1 92 ? -6.387 -6.27 -14.289 1 98 92 LYS A N 1
ATOM 662 C CA . LYS A 1 92 ? -5.191 -5.473 -14.547 1 98 92 LYS A CA 1
ATOM 663 C C . LYS A 1 92 ? -4.543 -5.008 -13.25 1 98 92 LYS A C 1
ATOM 665 O O . LYS A 1 92 ? -5.242 -4.641 -12.297 1 98 92 LYS A O 1
ATOM 670 N N . ILE A 1 93 ? -3.182 -4.969 -13.258 1 98.19 93 ILE A N 1
ATOM 671 C CA . ILE A 1 93 ? -2.441 -4.496 -12.094 1 98.19 93 ILE A CA 1
ATOM 672 C C . ILE A 1 93 ? -1.254 -3.65 -12.547 1 98.19 93 ILE A C 1
ATOM 674 O O . ILE A 1 93 ? -0.912 -3.633 -13.727 1 98.19 93 ILE A O 1
ATOM 678 N N . PHE A 1 94 ? -0.71 -2.93 -11.711 1 97.75 94 PHE A N 1
ATOM 679 C CA . PHE A 1 94 ? 0.605 -2.314 -11.852 1 97.75 94 PHE A CA 1
ATOM 680 C C . PHE A 1 94 ? 1.532 -2.766 -10.727 1 97.75 94 PHE A C 1
ATOM 682 O O . PHE A 1 94 ? 1.179 -2.674 -9.547 1 97.75 94 PHE A O 1
ATOM 689 N N . TRP A 1 95 ? 2.705 -3.246 -11.125 1 97.62 95 TRP A N 1
ATOM 690 C CA . TRP A 1 95 ? 3.598 -3.85 -10.141 1 97.62 95 TRP A CA 1
ATOM 691 C C . TRP A 1 95 ? 4.945 -3.137 -10.117 1 97.62 95 TRP A C 1
ATOM 693 O O . TRP A 1 95 ? 5.305 -2.443 -11.07 1 97.62 95 TRP A O 1
ATOM 703 N N . SER A 1 96 ? 5.609 -3.291 -8.961 1 94.62 96 SER A N 1
ATOM 704 C CA . SER A 1 96 ? 6.969 -2.783 -8.82 1 94.62 96 SER A CA 1
ATOM 705 C C . SER A 1 96 ? 7.715 -3.512 -7.703 1 94.62 96 SER A C 1
ATOM 707 O O . SER A 1 96 ? 7.121 -4.301 -6.965 1 94.62 96 SER A O 1
ATOM 709 N N . LEU A 1 97 ? 9.039 -3.311 -7.742 1 93.25 97 LEU A N 1
ATOM 710 C CA . LEU A 1 97 ? 9.898 -3.789 -6.66 1 93.25 97 LEU A CA 1
ATOM 711 C C . LEU A 1 97 ? 10.367 -2.631 -5.785 1 93.25 97 LEU A C 1
ATOM 713 O O . LEU A 1 97 ? 10.68 -1.552 -6.293 1 93.25 97 LEU A O 1
ATOM 717 N N . ASN A 1 98 ? 10.297 -2.916 -4.504 1 87.94 98 ASN A N 1
ATOM 718 C CA . ASN A 1 98 ? 10.836 -1.979 -3.523 1 87.94 98 ASN 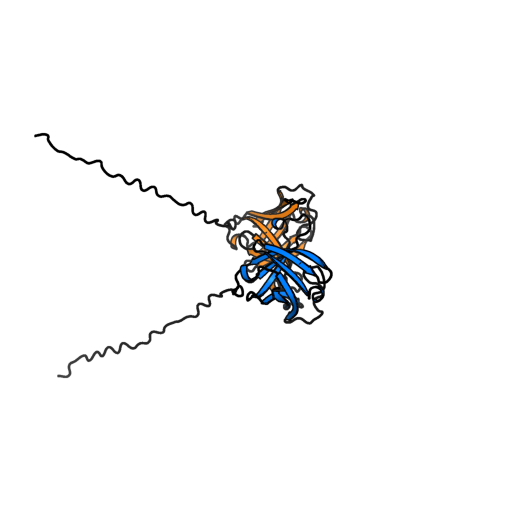A CA 1
ATOM 719 C C . ASN A 1 98 ? 11.688 -2.689 -2.475 1 87.94 98 ASN A C 1
ATOM 721 O O . ASN A 1 98 ? 11.172 -3.113 -1.437 1 87.94 98 ASN A O 1
ATOM 725 N N . GLY A 1 99 ? 12.945 -2.695 -2.785 1 83.56 99 GLY A N 1
ATOM 726 C CA . GLY A 1 99 ? 13.805 -3.486 -1.916 1 83.56 99 GLY A CA 1
ATOM 727 C C . GLY A 1 99 ? 13.445 -4.961 -1.909 1 83.56 99 GLY A C 1
ATOM 728 O O . GLY A 1 99 ? 13.461 -5.613 -2.955 1 83.56 99 GLY A O 1
ATOM 729 N N . ASP A 1 100 ? 12.992 -5.41 -0.705 1 88.62 100 ASP A N 1
ATOM 730 C CA . ASP A 1 100 ? 12.672 -6.828 -0.554 1 88.62 100 ASP A CA 1
ATOM 731 C C . ASP A 1 100 ? 11.164 -7.062 -0.656 1 88.62 100 ASP A C 1
ATOM 733 O O . ASP A 1 100 ? 10.656 -8.07 -0.169 1 88.62 100 ASP A O 1
ATOM 737 N N . THR A 1 101 ? 10.602 -6.121 -1.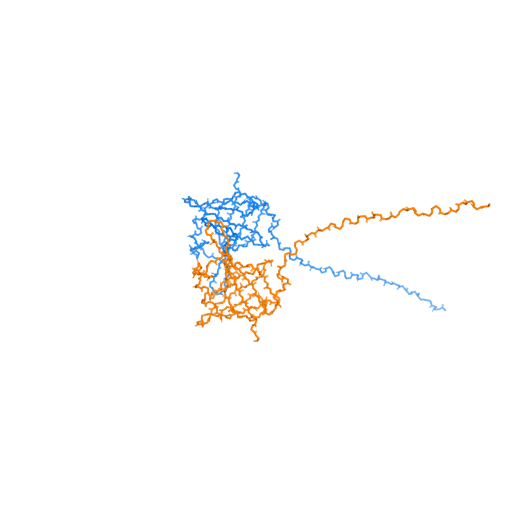272 1 93.25 101 THR A N 1
ATOM 738 C CA . THR A 1 101 ? 9.141 -6.207 -1.331 1 93.25 101 THR A CA 1
ATOM 739 C C . THR A 1 101 ? 8.656 -6.199 -2.777 1 93.25 101 THR A C 1
ATOM 741 O O . THR A 1 101 ? 9.148 -5.422 -3.6 1 93.25 101 THR A O 1
ATOM 744 N N . PHE A 1 102 ? 7.883 -7.184 -3.094 1 96.81 102 PHE A N 1
ATOM 745 C CA . PHE A 1 102 ? 7.055 -7.148 -4.293 1 96.81 102 PHE A CA 1
ATOM 746 C C . PHE A 1 102 ? 5.734 -6.441 -4.02 1 96.81 102 PHE A C 1
ATOM 748 O O . PHE A 1 102 ? 4.969 -6.855 -3.146 1 96.81 102 PHE A O 1
ATOM 755 N N . GLN A 1 103 ? 5.445 -5.363 -4.75 1 96.06 103 GLN A N 1
ATOM 756 C CA . GLN A 1 103 ? 4.199 -4.645 -4.508 1 96.06 103 GLN A CA 1
ATOM 757 C C . GLN A 1 103 ? 3.367 -4.539 -5.781 1 96.06 103 GLN A C 1
ATOM 759 O O . GLN A 1 103 ? 3.914 -4.527 -6.887 1 96.06 103 GLN A O 1
ATOM 764 N N . PHE A 1 104 ? 2.002 -4.473 -5.594 1 98 104 PHE A N 1
ATOM 765 C CA . PHE A 1 104 ? 1.142 -4.211 -6.742 1 98 104 PHE A CA 1
ATOM 766 C C . PHE A 1 104 ? -0.167 -3.564 -6.301 1 98 104 PHE A C 1
ATOM 768 O O . PHE A 1 104 ? -0.518 -3.602 -5.121 1 98 104 PHE A O 1
ATOM 775 N N . LYS A 1 105 ? -0.805 -2.977 -7.293 1 96.56 105 LYS A N 1
ATOM 776 C CA . LYS A 1 105 ? -2.143 -2.41 -7.148 1 96.56 105 LYS A CA 1
ATOM 777 C C . LYS A 1 105 ? -3.061 -2.867 -8.273 1 96.56 105 LYS A C 1
ATOM 779 O O . LYS A 1 105 ? -2.602 -3.127 -9.391 1 96.56 105 LYS A O 1
ATOM 784 N N . LYS A 1 106 ? -4.309 -2.936 -7.957 1 96.06 106 LYS A N 1
ATOM 785 C CA . LYS A 1 106 ? -5.316 -3.264 -8.961 1 96.06 106 LYS A CA 1
ATOM 786 C C . LYS A 1 106 ? -5.727 -2.023 -9.75 1 96.06 106 LYS A C 1
ATOM 788 O O . LYS A 1 106 ? -5.906 -0.948 -9.18 1 96.06 106 LYS A O 1
ATOM 793 N N . ILE A 1 107 ? -5.738 -2.215 -11.055 1 94.38 107 ILE A N 1
ATOM 794 C CA . ILE A 1 107 ? -6.129 -1.132 -11.953 1 94.38 107 ILE A CA 1
ATOM 795 C C . ILE A 1 107 ? -7.488 -1.445 -12.578 1 94.38 107 ILE A C 1
ATOM 797 O O . ILE A 1 107 ? -7.66 -2.49 -13.211 1 94.38 107 ILE A O 1
ATOM 801 N N . PHE A 1 108 ? -8.398 -0.614 -12.352 1 89.94 108 PHE A N 1
ATOM 802 C CA . PHE A 1 108 ? -9.727 -0.813 -12.922 1 89.94 108 PHE A CA 1
ATOM 803 C C . PHE A 1 108 ? -9.898 0.021 -14.188 1 89.94 108 PHE A C 1
ATOM 805 O O . PHE A 1 108 ? -9.086 0.9 -14.477 1 89.94 108 PHE A O 1
ATOM 812 N N . GLU A 1 109 ? -10.836 -0.48 -15 1 83.38 109 GLU A N 1
ATOM 813 C CA . GLU A 1 109 ? -11.062 0.161 -16.297 1 83.38 109 GLU A CA 1
ATOM 814 C C . GLU A 1 109 ? -11.141 1.679 -16.156 1 83.38 109 GLU A C 1
ATOM 816 O O . GLU A 1 109 ? -11.828 2.191 -15.266 1 83.38 109 GLU A O 1
ATOM 821 N N . GLY A 1 110 ? -10.336 2.307 -17 1 82.31 110 GLY A N 1
ATOM 822 C CA . GLY A 1 110 ? -10.359 3.762 -17.016 1 82.31 110 GLY A CA 1
ATOM 823 C C . GLY A 1 110 ? -9.352 4.379 -16.062 1 82.31 110 GLY A C 1
ATOM 824 O O . GLY A 1 110 ? -9.117 5.586 -16.094 1 82.31 110 GLY A O 1
ATOM 825 N N . ASP A 1 111 ? -8.789 3.508 -15.297 1 84.31 111 ASP A N 1
ATOM 826 C CA . ASP A 1 111 ? -7.832 4.043 -14.336 1 84.31 111 ASP A CA 1
ATOM 827 C C . ASP A 1 111 ? -6.406 3.975 -14.883 1 84.31 111 ASP A C 1
ATOM 829 O O . ASP A 1 111 ? -6.031 2.992 -15.523 1 84.31 111 ASP A O 1
ATOM 833 N N . LYS A 1 112 ? -5.727 5.07 -14.656 1 85.81 112 LYS A N 1
ATOM 834 C CA . LYS A 1 112 ? -4.277 5 -14.82 1 85.81 112 LYS A CA 1
ATOM 835 C C . LYS A 1 112 ? -3.596 4.605 -13.516 1 85.81 112 LYS A C 1
ATOM 837 O O . LYS A 1 112 ? -3.994 5.059 -12.438 1 85.81 112 LYS A O 1
ATOM 842 N N . ALA A 1 113 ? -2.461 3.918 -13.625 1 86.94 113 ALA A N 1
ATOM 843 C CA . ALA A 1 113 ? -1.746 3.416 -12.453 1 86.94 113 ALA A CA 1
ATOM 844 C C . ALA A 1 113 ? -1.35 4.559 -11.523 1 86.94 113 ALA A C 1
ATOM 846 O O . ALA A 1 113 ? -1.501 4.457 -10.305 1 86.94 113 ALA A O 1
ATOM 847 N N . LYS A 1 114 ? -0.86 5.57 -12.07 1 86.69 114 LYS A N 1
ATOM 848 C CA . LYS A 1 114 ? -0.364 6.691 -11.273 1 86.69 114 LYS A CA 1
ATOM 849 C C . LYS A 1 114 ? -1.489 7.344 -10.477 1 86.69 114 LYS A C 1
ATOM 851 O O . LYS A 1 114 ? -1.234 8.125 -9.555 1 86.69 114 LYS A O 1
ATOM 856 N N . ASN A 1 115 ? -2.752 7 -10.852 1 85.94 115 ASN A N 1
ATOM 857 C CA . ASN A 1 115 ? -3.908 7.625 -10.219 1 85.94 115 ASN A CA 1
ATOM 858 C C . ASN A 1 115 ? -4.453 6.77 -9.086 1 85.94 115 ASN A C 1
ATOM 860 O O . ASN A 1 115 ? -5.48 7.102 -8.484 1 85.94 115 ASN A O 1
ATOM 864 N N . VAL A 1 116 ? -3.852 5.703 -8.773 1 88.69 116 VAL A N 1
ATOM 865 C CA . VAL A 1 116 ? -4.324 4.777 -7.75 1 88.69 116 VAL A CA 1
ATOM 866 C C . VAL A 1 116 ? -3.385 4.816 -6.547 1 88.69 116 VAL A C 1
ATOM 868 O O . VAL A 1 116 ? -2.178 4.598 -6.684 1 88.69 116 VAL A O 1
ATOM 871 N N . ALA A 1 117 ? -3.982 5.02 -5.344 1 90.75 117 ALA A N 1
ATOM 872 C CA . ALA A 1 117 ? -3.162 5.188 -4.145 1 90.75 117 ALA A CA 1
ATOM 873 C C . ALA A 1 117 ? -3.098 3.893 -3.34 1 90.75 117 ALA A C 1
ATOM 875 O O . ALA A 1 117 ? -2.17 3.689 -2.553 1 90.75 117 ALA A O 1
ATOM 876 N N . GLU A 1 118 ? -4.055 3.031 -3.443 1 93.06 118 GLU A N 1
ATOM 877 C CA . GLU A 1 118 ? -4.164 1.814 -2.643 1 93.06 118 GLU A CA 1
ATOM 878 C C . GLU A 1 118 ? -3.457 0.644 -3.32 1 93.06 118 GLU A C 1
ATOM 880 O O . GLU A 1 118 ? -3.561 0.467 -4.535 1 93.06 118 GLU A O 1
ATOM 885 N N . GLY A 1 119 ? -2.84 -0.187 -2.447 1 95.12 119 GLY A N 1
ATOM 886 C CA . GLY A 1 119 ? -2.188 -1.365 -2.996 1 95.12 119 GLY A CA 1
ATOM 887 C C . GLY A 1 119 ? -1.808 -2.385 -1.939 1 95.12 119 GLY A C 1
ATOM 888 O O . GLY A 1 119 ? -2.346 -2.367 -0.831 1 95.12 119 GLY A O 1
ATOM 889 N N . TYR A 1 120 ? -0.93 -3.387 -2.461 1 96.88 120 TYR A N 1
ATOM 890 C CA . TYR A 1 120 ? -0.511 -4.523 -1.649 1 96.88 120 TYR A CA 1
ATOM 891 C C . TYR A 1 120 ? 1.007 -4.668 -1.654 1 96.88 120 TYR A C 1
ATOM 893 O O . TYR A 1 120 ? 1.65 -4.488 -2.691 1 96.88 120 TYR A O 1
ATOM 901 N N . GLN A 1 121 ? 1.566 -5 -0.471 1 95.19 121 GLN A N 1
ATOM 902 C CA . GLN A 1 121 ? 2.994 -5.281 -0.352 1 95.19 121 GLN A CA 1
ATOM 903 C C . GLN A 1 121 ? 3.236 -6.703 0.146 1 95.19 121 GLN A C 1
ATOM 905 O O . GLN A 1 121 ? 2.684 -7.109 1.17 1 95.19 121 GLN A O 1
ATOM 910 N N . LEU A 1 122 ? 4.078 -7.383 -0.58 1 96.94 122 LEU A N 1
ATOM 911 C CA . LEU A 1 122 ? 4.449 -8.75 -0.246 1 96.94 122 LEU A CA 1
ATOM 912 C C . LEU A 1 122 ? 5.961 -8.883 -0.108 1 96.94 122 LEU A C 1
ATOM 914 O O . LEU A 1 122 ? 6.715 -8.289 -0.883 1 96.94 122 LEU A O 1
ATOM 918 N N . ALA A 1 123 ? 6.34 -9.734 0.817 1 95.56 123 ALA A N 1
ATOM 919 C CA . ALA A 1 123 ? 7.766 -9.992 0.973 1 95.56 123 ALA A CA 1
ATOM 920 C C . ALA A 1 123 ? 8.266 -10.969 -0.089 1 95.56 123 ALA A C 1
ATOM 922 O O . ALA A 1 123 ? 7.59 -11.961 -0.397 1 95.56 123 ALA A O 1
ATOM 923 N N . ILE A 1 124 ? 9.461 -10.656 -0.612 1 96.31 124 ILE A N 1
ATOM 924 C CA . ILE A 1 124 ? 10.094 -11.562 -1.564 1 96.31 124 ILE A CA 1
ATOM 925 C C . ILE A 1 124 ? 10.859 -12.648 -0.812 1 96.31 124 ILE A C 1
ATOM 927 O O . ILE A 1 124 ? 11.711 -12.359 0.027 1 96.31 124 ILE A O 1
ATOM 931 N N . VAL A 1 125 ? 10.484 -13.828 -1.135 1 96.75 125 VAL A N 1
ATOM 932 C CA . VAL A 1 125 ? 11.18 -14.969 -0.536 1 96.75 125 VAL A CA 1
ATOM 933 C C . VAL A 1 125 ? 12.312 -15.414 -1.452 1 96.75 125 VAL A C 1
ATOM 935 O O . VAL A 1 125 ? 13.461 -15.562 -1.01 1 96.75 125 VAL A O 1
ATOM 938 N N . SER A 1 126 ? 11.992 -15.648 -2.709 1 96.12 126 SER A N 1
ATOM 939 C CA . SER A 1 126 ? 12.992 -16.047 -3.688 1 96.12 126 SER A CA 1
ATOM 940 C C . SER A 1 126 ? 12.484 -15.867 -5.113 1 96.12 126 SER A C 1
ATOM 942 O O . SER A 1 126 ? 11.273 -15.883 -5.352 1 96.12 126 SER A O 1
ATOM 944 N N . ASN A 1 127 ? 13.414 -15.625 -6.016 1 96.88 127 ASN A N 1
ATOM 945 C CA . ASN A 1 127 ? 13.164 -15.625 -7.453 1 96.88 127 ASN A CA 1
ATOM 946 C C . ASN A 1 127 ? 14.422 -15.984 -8.242 1 96.88 127 ASN A C 1
ATOM 948 O O . ASN A 1 127 ? 15.398 -15.234 -8.242 1 96.88 127 ASN A O 1
ATOM 952 N N . ASP A 1 128 ? 14.359 -17.078 -8.938 1 94.75 128 ASP A N 1
ATOM 953 C CA . ASP A 1 128 ? 15.547 -17.484 -9.688 1 94.75 128 ASP A CA 1
ATOM 954 C C . ASP A 1 128 ? 15.32 -17.344 -11.188 1 94.75 128 ASP A C 1
ATOM 956 O O . ASP A 1 128 ? 16.078 -17.891 -11.992 1 94.75 128 ASP A O 1
ATOM 960 N N . GLY A 1 129 ? 14.281 -16.75 -11.539 1 95.06 129 GLY A N 1
ATOM 961 C CA . GLY A 1 129 ? 13.969 -16.531 -12.938 1 95.06 129 GLY A CA 1
ATOM 962 C C . GLY A 1 129 ? 13.023 -17.578 -13.516 1 95.06 129 GLY A C 1
ATOM 963 O O . GLY A 1 129 ? 12.438 -17.375 -14.578 1 95.06 129 GLY A O 1
ATOM 964 N N . SER A 1 130 ? 12.891 -18.703 -12.852 1 96.88 130 SER A N 1
ATOM 965 C CA . SER A 1 130 ? 11.984 -19.766 -13.289 1 96.88 130 SER A CA 1
ATOM 966 C C . SER A 1 130 ? 10.969 -20.109 -12.203 1 96.88 130 SER A C 1
ATOM 968 O O . SER A 1 130 ? 9.883 -20.594 -12.492 1 96.88 130 SER A O 1
ATOM 970 N N . ASN A 1 131 ? 11.422 -19.969 -10.992 1 97.69 131 ASN A N 1
ATOM 971 C CA . ASN A 1 131 ? 10.578 -20.156 -9.812 1 97.69 131 ASN A CA 1
ATOM 972 C C . ASN A 1 131 ? 10.578 -18.922 -8.914 1 97.69 131 ASN A C 1
ATOM 974 O O . ASN A 1 131 ? 11.625 -18.312 -8.695 1 97.69 131 ASN A O 1
ATOM 978 N N . MET A 1 132 ? 9.438 -18.562 -8.469 1 98 132 MET A N 1
ATOM 979 C CA . MET A 1 132 ? 9.305 -17.406 -7.605 1 98 132 MET A CA 1
ATOM 980 C C . MET A 1 132 ? 8.422 -17.719 -6.402 1 98 132 MET A C 1
ATOM 982 O O . MET A 1 132 ? 7.383 -18.359 -6.543 1 98 132 MET A O 1
ATOM 986 N N . LYS A 1 133 ? 8.859 -17.297 -5.258 1 98.31 133 LYS A N 1
ATOM 987 C CA . LYS A 1 133 ? 8.07 -17.359 -4.031 1 98.31 133 LYS A CA 1
ATOM 988 C C . LYS A 1 133 ? 7.973 -15.984 -3.367 1 98.31 133 LYS A C 1
ATOM 990 O O . LYS A 1 133 ? 8.992 -15.352 -3.094 1 98.31 133 LYS A O 1
ATOM 995 N N . ILE A 1 134 ? 6.77 -15.516 -3.174 1 98.12 134 ILE A N 1
ATOM 996 C CA . ILE A 1 134 ? 6.496 -14.289 -2.43 1 98.12 134 ILE A CA 1
ATOM 997 C C . ILE A 1 134 ? 5.445 -14.562 -1.355 1 98.12 134 ILE A C 1
ATOM 999 O O . ILE A 1 134 ? 4.711 -15.555 -1.433 1 98.12 134 ILE A O 1
ATOM 1003 N N . LYS A 1 135 ? 5.418 -13.734 -0.349 1 97.75 135 LYS A N 1
ATOM 1004 C CA . LYS A 1 135 ? 4.488 -14.031 0.735 1 97.75 135 LYS A CA 1
ATOM 1005 C C . LYS A 1 135 ? 3.871 -12.758 1.3 1 97.75 135 LYS A C 1
ATOM 1007 O O . LYS A 1 135 ? 4.535 -11.719 1.384 1 97.75 135 LYS A O 1
ATOM 1012 N N . ALA A 1 136 ? 2.621 -12.867 1.615 1 96.56 136 ALA A N 1
ATOM 1013 C CA . ALA A 1 136 ? 1.863 -11.766 2.211 1 96.56 136 ALA A CA 1
ATOM 1014 C C . ALA A 1 136 ? 1.649 -12 3.705 1 96.56 136 ALA A C 1
ATOM 1016 O O . ALA A 1 136 ? 1.252 -13.086 4.121 1 96.56 136 ALA A O 1
ATOM 1017 N N . PRO A 1 137 ? 1.908 -10.977 4.488 1 93.75 137 PRO A N 1
ATOM 1018 C CA . PRO A 1 137 ? 1.655 -11.133 5.922 1 93.75 137 PRO A CA 1
ATOM 1019 C C . PRO A 1 137 ? 0.166 -11.156 6.262 1 93.75 137 PRO A C 1
ATOM 1021 O O . PRO A 1 137 ? -0.644 -10.578 5.531 1 93.75 137 PRO A O 1
ATOM 1024 N N . VAL A 1 138 ? -0.136 -11.93 7.32 1 89.31 138 VAL A N 1
ATOM 1025 C CA . VAL A 1 138 ? -1.462 -11.984 7.926 1 89.31 138 VAL A CA 1
ATOM 1026 C C . VAL A 1 138 ? -1.339 -11.922 9.445 1 89.31 138 VAL A C 1
ATOM 1028 O O . VAL A 1 138 ? -0.55 -12.656 10.047 1 89.31 138 VAL A O 1
ATOM 1031 N N . GLY A 1 139 ? -2.094 -11.023 10.023 1 85.81 139 GLY A N 1
ATOM 1032 C CA . GLY A 1 139 ? -2.105 -10.969 11.477 1 85.81 139 GLY A CA 1
ATOM 1033 C C . GLY A 1 139 ? -2.801 -12.156 12.109 1 85.81 139 GLY A C 1
ATOM 1034 O O . GLY A 1 139 ? -3.846 -12.602 11.633 1 85.81 139 GLY A O 1
ATOM 1035 N N . ILE A 1 140 ? -2.09 -12.727 13.094 1 82.38 140 ILE A N 1
ATOM 1036 C CA . ILE A 1 140 ? -2.67 -13.805 13.883 1 82.38 140 ILE A CA 1
ATOM 1037 C C . ILE A 1 140 ? -2.83 -13.352 15.336 1 82.38 140 ILE A C 1
ATOM 1039 O O . ILE A 1 140 ? -1.842 -13.219 16.062 1 82.38 140 ILE A O 1
ATOM 1043 N N . GLY A 1 141 ? -4.035 -13.344 15.711 1 77.06 141 GLY A N 1
ATOM 1044 C CA . GLY A 1 141 ? -4.246 -12.852 17.062 1 77.06 141 GLY A CA 1
ATOM 1045 C C . GLY A 1 141 ? -3.648 -11.477 17.297 1 77.06 141 GLY A C 1
ATOM 1046 O O . GLY A 1 141 ? -3.727 -10.602 16.422 1 77.06 141 GLY A O 1
ATOM 1047 N N . SER A 1 142 ? -3.141 -11.266 18.578 1 72.44 142 SER A N 1
ATOM 1048 C CA . SER A 1 142 ? -2.682 -9.93 18.953 1 72.44 142 SER A CA 1
ATOM 1049 C C . SER A 1 142 ? -1.21 -9.734 18.594 1 72.44 142 SER A C 1
ATOM 1051 O O . SER A 1 142 ? -0.759 -8.609 18.391 1 72.44 142 SER A O 1
ATOM 1053 N N . THR A 1 143 ? -0.491 -10.867 18.438 1 75.06 143 THR A N 1
ATOM 1054 C CA . THR A 1 143 ? 0.944 -10.625 18.328 1 75.06 143 THR A CA 1
ATOM 1055 C C . THR A 1 143 ? 1.549 -11.477 17.203 1 75.06 143 THR A C 1
ATOM 1057 O O . THR A 1 143 ? 2.678 -11.234 16.781 1 75.06 143 THR A O 1
ATOM 1060 N N . GLY A 1 144 ? 0.84 -12.328 16.844 1 83.62 144 GLY A N 1
ATOM 1061 C CA . GLY A 1 144 ? 1.447 -13.281 15.922 1 83.62 144 GLY A CA 1
ATOM 1062 C C . GLY A 1 144 ? 1.346 -12.852 14.469 1 83.62 144 GLY A C 1
ATOM 1063 O O . GLY A 1 144 ? 0.459 -12.078 14.102 1 83.62 144 GLY A O 1
ATOM 1064 N N . THR A 1 145 ? 2.389 -13.203 13.719 1 88.94 145 THR A N 1
ATOM 1065 C CA . THR A 1 145 ? 2.383 -13.016 12.273 1 88.94 145 THR A CA 1
ATOM 1066 C C . THR A 1 145 ? 2.439 -14.359 11.555 1 88.94 145 THR A C 1
ATOM 1068 O O . THR A 1 145 ? 3.275 -15.203 11.875 1 88.94 145 THR A O 1
ATOM 1071 N N . GLY A 1 146 ? 1.436 -14.539 10.719 1 92.69 146 GLY A N 1
ATOM 1072 C CA . GLY A 1 146 ? 1.497 -15.602 9.727 1 92.69 146 GLY A CA 1
ATOM 1073 C C . GLY A 1 146 ? 1.644 -15.086 8.312 1 92.69 146 GLY A C 1
ATOM 1074 O O . GLY A 1 146 ? 1.684 -13.875 8.086 1 92.69 146 GLY A O 1
ATOM 1075 N N . TYR A 1 147 ? 1.868 -16.031 7.371 1 95.12 147 TYR A N 1
ATOM 1076 C CA . TYR A 1 147 ? 2.02 -15.641 5.973 1 95.12 147 TYR A CA 1
ATOM 1077 C C . TYR A 1 147 ? 1.233 -16.578 5.062 1 95.12 147 TYR A C 1
ATOM 1079 O O . TYR A 1 147 ? 1.188 -17.781 5.293 1 95.12 147 TYR A O 1
ATOM 1087 N N . VAL A 1 148 ? 0.604 -15.914 4.094 1 96.69 148 VAL A N 1
ATOM 1088 C CA . VAL A 1 148 ? 0.217 -16.672 2.91 1 96.69 148 VAL A CA 1
ATOM 1089 C C . VAL A 1 148 ? 1.364 -16.672 1.902 1 96.69 148 VAL A C 1
ATOM 1091 O O . VAL A 1 148 ? 1.869 -15.617 1.522 1 96.69 148 VAL A O 1
ATOM 1094 N N . VAL A 1 149 ? 1.797 -17.844 1.504 1 97.81 149 VAL A N 1
ATOM 1095 C CA . VAL A 1 149 ? 2.949 -17.984 0.619 1 97.81 149 VAL A CA 1
ATOM 1096 C C . VAL A 1 149 ? 2.479 -18.359 -0.785 1 97.81 149 VAL A C 1
ATOM 1098 O O . VAL A 1 149 ? 1.746 -19.328 -0.961 1 97.81 149 VAL A O 1
ATOM 1101 N N . TYR A 1 150 ? 2.945 -17.609 -1.745 1 98.56 150 TYR A N 1
ATOM 1102 C CA . TYR A 1 150 ? 2.58 -17.812 -3.143 1 98.56 150 TYR A CA 1
ATOM 1103 C C . TYR A 1 150 ? 3.752 -18.391 -3.932 1 98.56 150 TYR A C 1
ATOM 1105 O O . TYR A 1 150 ? 4.82 -17.781 -4 1 98.56 150 TYR A O 1
ATOM 1113 N N . THR A 1 151 ? 3.539 -19.531 -4.535 1 98.75 151 THR A N 1
ATOM 1114 C CA . THR A 1 151 ? 4.559 -20.188 -5.355 1 98.75 151 THR A CA 1
ATOM 1115 C C . THR A 1 151 ? 4.191 -20.109 -6.832 1 98.75 151 THR A C 1
ATOM 1117 O O . THR A 1 151 ? 3.115 -20.562 -7.234 1 98.75 151 THR A O 1
ATOM 1120 N N . PHE A 1 152 ? 5.125 -19.562 -7.551 1 98.75 152 PHE A N 1
ATOM 1121 C CA . PHE A 1 152 ? 4.906 -19.375 -8.977 1 98.75 152 PHE A CA 1
ATOM 1122 C C . PHE A 1 152 ? 5.93 -20.156 -9.797 1 98.75 152 PHE A C 1
ATOM 1124 O O . PHE A 1 152 ? 7.078 -20.312 -9.375 1 98.75 152 PHE A O 1
ATOM 1131 N N . ALA A 1 153 ? 5.48 -20.547 -10.922 1 98.69 153 ALA A N 1
ATOM 1132 C CA . ALA A 1 153 ? 6.367 -21.062 -11.961 1 98.69 153 ALA A CA 1
ATOM 1133 C C . ALA A 1 153 ? 6.23 -20.25 -13.25 1 98.69 153 ALA A C 1
ATOM 1135 O O . ALA A 1 153 ? 5.121 -19.938 -13.672 1 98.69 153 ALA A O 1
ATOM 1136 N N . LYS A 1 154 ? 7.348 -19.938 -13.844 1 97.88 154 LYS A N 1
ATOM 1137 C CA . LYS A 1 154 ? 7.309 -19.203 -15.102 1 97.88 154 LYS A CA 1
ATOM 1138 C C . LYS A 1 154 ? 6.73 -20.062 -16.219 1 97.88 154 LYS A C 1
ATOM 1140 O O . LYS A 1 154 ? 7.102 -21.234 -16.359 1 97.88 154 LYS A O 1
ATOM 1145 N N . SER A 1 155 ? 5.734 -19.422 -16.844 1 89.75 155 SER A N 1
ATOM 1146 C CA . SER A 1 155 ? 5.094 -20.172 -17.922 1 89.75 155 SER A CA 1
ATOM 1147 C C . SER A 1 155 ? 5.93 -20.125 -19.203 1 89.75 155 SER A C 1
ATOM 1149 O O . SER A 1 155 ? 6.551 -19.094 -19.5 1 89.75 155 SER A O 1
ATOM 1151 N N . LYS A 1 156 ? 6.449 -21.125 -19.75 1 71.56 156 LYS A N 1
ATOM 1152 C CA . LYS A 1 156 ? 7.227 -21.266 -20.984 1 71.56 156 LYS A CA 1
ATOM 1153 C C . LYS A 1 156 ? 6.449 -20.734 -22.188 1 71.56 156 LYS A C 1
ATOM 1155 O O . LYS A 1 156 ? 5.215 -20.781 -22.203 1 71.56 156 LYS A O 1
ATOM 1160 N N . MET B 1 1 ? 68.625 48.938 -36.875 1 24.95 1 MET B N 1
ATOM 1161 C CA . MET B 1 1 ? 68.812 48.031 -35.75 1 24.95 1 MET B CA 1
ATOM 1162 C C . MET B 1 1 ? 67.5 47.312 -35.406 1 24.95 1 MET B C 1
ATOM 1164 O O . MET B 1 1 ? 67.5 46.469 -34.5 1 24.95 1 MET B O 1
ATOM 1168 N N . LYS B 1 2 ? 66.375 48 -35.688 1 26.08 2 LYS B N 1
ATOM 1169 C CA . LYS B 1 2 ? 65.125 47.906 -34.969 1 26.08 2 LYS B CA 1
ATOM 1170 C C . LYS B 1 2 ? 64.375 46.656 -35.406 1 26.08 2 LYS B C 1
ATOM 1172 O O . LYS B 1 2 ? 63.531 46.719 -36.344 1 26.08 2 LYS B O 1
ATOM 1177 N N . LYS B 1 3 ? 65.125 45.562 -35.594 1 25.58 3 LYS B N 1
ATOM 1178 C CA . LYS B 1 3 ? 64.812 44.281 -36.188 1 25.58 3 LYS B CA 1
ATOM 1179 C C . LYS B 1 3 ? 63.5 43.719 -35.562 1 25.58 3 LYS B C 1
ATOM 1181 O O . LYS B 1 3 ? 62.562 43.375 -36.281 1 25.58 3 LYS B O 1
ATOM 1186 N N . ILE B 1 4 ? 63.531 42.844 -34.562 1 28.44 4 ILE B N 1
ATOM 1187 C CA . ILE B 1 4 ? 63.188 41.406 -34.5 1 28.44 4 ILE B CA 1
ATOM 1188 C C . ILE B 1 4 ? 61.875 41.25 -33.688 1 28.44 4 ILE B C 1
ATOM 1190 O O . ILE B 1 4 ? 61.375 40.125 -33.562 1 28.44 4 ILE B O 1
ATOM 1194 N N . ILE B 1 5 ? 61.531 42.219 -32.75 1 27.38 5 ILE B N 1
ATOM 1195 C CA . ILE B 1 5 ? 61.031 41.625 -31.531 1 27.38 5 ILE B CA 1
ATOM 1196 C C . ILE B 1 5 ? 59.812 40.75 -31.844 1 27.38 5 ILE B C 1
ATOM 1198 O O . ILE B 1 5 ? 59.156 40.938 -32.875 1 27.38 5 ILE B O 1
ATOM 1202 N N . THR B 1 6 ? 58.906 40.438 -30.719 1 28.78 6 THR B N 1
ATOM 1203 C CA . THR B 1 6 ? 58.344 39.406 -29.859 1 28.78 6 THR B CA 1
ATOM 1204 C C . THR B 1 6 ? 56.969 38.969 -30.359 1 28.78 6 THR B C 1
ATOM 1206 O O . THR B 1 6 ? 56.031 39.75 -30.375 1 28.78 6 THR B O 1
ATOM 1209 N N . LEU B 1 7 ? 57 38.031 -31.297 1 35.31 7 LEU B N 1
ATOM 1210 C CA . LEU B 1 7 ? 56.031 37.125 -31.906 1 35.31 7 LEU B CA 1
ATOM 1211 C C . LEU B 1 7 ? 55.062 36.562 -30.859 1 35.31 7 LEU B C 1
ATOM 1213 O O . LEU B 1 7 ? 55.25 35.469 -30.359 1 35.31 7 LEU B O 1
ATOM 1217 N N . ALA B 1 8 ? 54.781 37.469 -29.812 1 27.52 8 ALA B N 1
ATOM 1218 C CA . ALA B 1 8 ? 54.156 37 -28.578 1 27.52 8 ALA B CA 1
ATOM 1219 C C . ALA B 1 8 ? 52.875 36.188 -28.875 1 27.52 8 ALA B C 1
ATOM 1221 O O . ALA B 1 8 ? 52.625 35.188 -28.219 1 27.52 8 ALA B O 1
ATOM 1222 N N . LEU B 1 9 ? 51.812 36.812 -29.438 1 33.06 9 LEU B N 1
ATOM 1223 C CA . LEU B 1 9 ? 50.5 36.719 -28.828 1 33.06 9 LEU B CA 1
ATOM 1224 C C . LEU B 1 9 ? 49.812 35.438 -29.203 1 33.06 9 LEU B C 1
ATOM 1226 O O . LEU B 1 9 ? 49.188 35.344 -30.266 1 33.06 9 LEU B O 1
ATOM 1230 N N . VAL B 1 10 ? 50.531 34.25 -29.25 1 30.47 10 VAL B N 1
ATOM 1231 C CA . VAL B 1 10 ? 50.125 32.969 -29.812 1 30.47 10 VAL B CA 1
ATOM 1232 C C . VAL B 1 10 ? 48.75 32.562 -29.219 1 30.47 10 VAL B C 1
ATOM 1234 O O . VAL B 1 10 ? 47.812 32.312 -29.969 1 30.47 10 VAL B O 1
ATOM 1237 N N . MET B 1 11 ? 48.625 31.406 -28.344 1 29.5 11 MET B N 1
ATOM 1238 C CA . MET B 1 11 ? 47.969 30.109 -28.375 1 29.5 11 MET B CA 1
ATOM 1239 C C . MET B 1 11 ? 46.719 30.125 -27.516 1 29.5 11 MET B C 1
ATOM 1241 O O . MET B 1 11 ? 46.719 29.641 -26.375 1 29.5 11 MET B O 1
ATOM 1245 N N . SER B 1 12 ? 46 31.156 -27.156 1 29.33 12 SER B N 1
ATOM 1246 C CA . SER B 1 12 ? 45.094 31.016 -26 1 29.33 12 SER B CA 1
ATOM 1247 C C . SER B 1 12 ? 44.188 29.812 -26.172 1 29.33 12 SER B C 1
ATOM 1249 O O . SER B 1 12 ? 43.875 29.406 -27.297 1 29.33 12 SER B O 1
ATOM 1251 N N . ALA B 1 13 ? 43.719 29.156 -24.922 1 30.17 13 ALA B N 1
ATOM 1252 C CA . ALA B 1 13 ? 43.125 28.078 -24.156 1 30.17 13 ALA B CA 1
ATOM 1253 C C . ALA B 1 13 ? 41.625 27.938 -24.484 1 30.17 13 ALA B C 1
ATOM 1255 O O . ALA B 1 13 ? 40.812 28.734 -24 1 30.17 13 ALA B O 1
ATOM 1256 N N . PHE B 1 14 ? 41.219 27.844 -25.719 1 29.16 14 PHE B N 1
ATOM 1257 C CA . 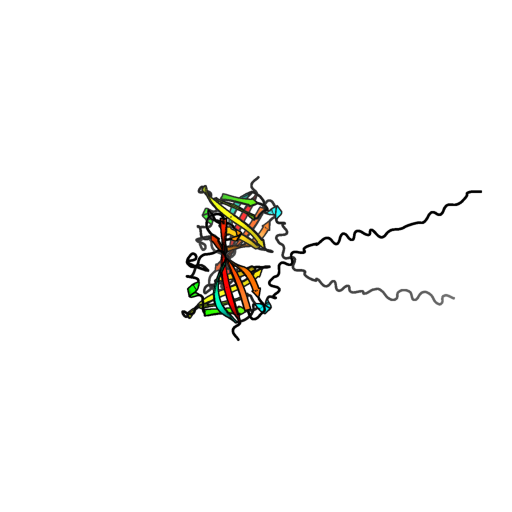PHE B 1 14 ? 39.781 27.672 -25.906 1 29.16 14 PHE B CA 1
ATOM 1258 C C . PHE B 1 14 ? 39.281 26.422 -25.188 1 29.16 14 PHE B C 1
ATOM 1260 O O . PHE B 1 14 ? 39.031 25.391 -25.812 1 29.16 14 PHE B O 1
ATOM 1267 N N . ALA B 1 15 ? 39.875 25.969 -24.047 1 29.25 15 ALA B N 1
ATOM 1268 C CA . ALA B 1 15 ? 39.281 24.75 -23.5 1 29.25 15 ALA B CA 1
ATOM 1269 C C . ALA B 1 15 ? 37.781 24.906 -23.266 1 29.25 15 ALA B C 1
ATOM 1271 O O . ALA B 1 15 ? 37.375 25.703 -22.438 1 29.25 15 ALA B O 1
ATOM 1272 N N . LEU B 1 16 ? 36.938 24.766 -24.297 1 28.7 16 LEU B N 1
ATOM 1273 C CA . LEU B 1 16 ? 35.5 24.625 -24.172 1 28.7 16 LEU B CA 1
ATOM 1274 C C . LEU B 1 16 ? 35.125 23.5 -23.188 1 28.7 16 LEU B C 1
ATOM 1276 O O . LEU B 1 16 ? 35.469 22.344 -23.422 1 28.7 16 LEU B O 1
ATOM 1280 N N . LEU B 1 17 ? 35.25 23.719 -21.828 1 28.55 17 LEU B N 1
ATOM 1281 C CA . LEU B 1 17 ? 34.656 22.859 -20.812 1 28.55 17 LEU B CA 1
ATOM 1282 C C . LEU B 1 17 ? 33.188 22.578 -21.141 1 28.55 17 LEU B C 1
ATOM 1284 O O . LEU B 1 17 ? 32.375 23.516 -21.219 1 28.55 17 LEU B O 1
ATOM 1288 N N . ILE B 1 18 ? 32.938 21.641 -21.984 1 28.86 18 ILE B N 1
ATOM 1289 C CA . ILE B 1 18 ? 31.609 21.016 -22.094 1 28.86 18 ILE B CA 1
ATOM 1290 C C . ILE B 1 18 ? 31.125 20.594 -20.703 1 28.86 18 ILE B C 1
ATOM 1292 O O . ILE B 1 18 ? 31.688 19.672 -20.109 1 28.86 18 ILE B O 1
ATOM 1296 N N . SER B 1 19 ? 30.797 21.484 -19.766 1 29.17 19 SER B N 1
ATOM 1297 C CA . SER B 1 19 ? 30.109 21.156 -18.531 1 29.17 19 SER B CA 1
ATOM 1298 C C . SER B 1 19 ? 28.859 20.328 -18.812 1 29.17 19 SER B C 1
ATOM 1300 O O . SER B 1 19 ? 27.875 20.828 -19.375 1 29.17 19 SER B O 1
ATOM 1302 N N . ALA B 1 20 ? 29.016 19.062 -19.172 1 27.95 20 ALA B N 1
ATOM 1303 C CA . ALA B 1 20 ? 27.953 18.062 -19.188 1 27.95 20 ALA B CA 1
ATOM 1304 C C . ALA B 1 20 ? 27.109 18.125 -17.922 1 27.95 20 ALA B C 1
ATOM 1306 O O . ALA B 1 20 ? 27.641 18.094 -16.812 1 27.95 20 ALA B O 1
ATOM 1307 N N . CYS B 1 21 ? 25.953 18.797 -17.969 1 27.03 21 CYS B N 1
ATOM 1308 C CA . CYS B 1 21 ? 24.766 18.781 -17.125 1 27.03 21 CYS B CA 1
ATOM 1309 C C . CYS B 1 21 ? 24.359 17.359 -16.781 1 27.03 21 CYS B C 1
ATOM 1311 O O . CYS B 1 21 ? 23.812 16.641 -17.609 1 27.03 21 CYS B O 1
ATOM 1313 N N . SER B 1 22 ? 25.219 16.453 -16.266 1 28.48 22 SER B N 1
ATOM 1314 C CA . SER B 1 22 ? 24.641 15.242 -15.695 1 28.48 22 SER B CA 1
ATOM 1315 C C . SER B 1 22 ? 23.469 15.57 -14.766 1 28.48 22 SER B C 1
ATOM 1317 O O . SER B 1 22 ? 23.656 16.25 -13.758 1 28.48 22 SER B O 1
ATOM 1319 N N . ALA B 1 23 ? 22.297 15.812 -15.203 1 30.41 23 ALA B N 1
ATOM 1320 C CA . ALA B 1 23 ? 21.062 15.93 -14.438 1 30.41 23 ALA B CA 1
ATOM 1321 C C . ALA B 1 23 ? 20.906 14.766 -13.461 1 30.41 23 ALA B C 1
ATOM 1323 O O . ALA B 1 23 ? 20.672 13.625 -13.875 1 30.41 23 ALA B O 1
ATOM 1324 N N . THR B 1 24 ? 21.734 14.562 -12.5 1 28.69 24 THR B N 1
ATOM 1325 C CA . THR B 1 24 ? 21.312 13.617 -11.469 1 28.69 24 THR B CA 1
ATOM 1326 C C . THR B 1 24 ? 19.922 13.945 -10.961 1 28.69 24 THR B C 1
ATOM 1328 O O . THR B 1 24 ? 19.656 15.07 -10.523 1 28.69 24 THR B O 1
ATOM 1331 N N . LYS B 1 25 ? 18.875 13.484 -11.531 1 29.98 25 LYS B N 1
ATOM 1332 C CA . LYS B 1 25 ? 17.531 13.586 -10.961 1 29.98 25 LYS B CA 1
ATOM 1333 C C . LYS B 1 25 ? 17.547 13.367 -9.453 1 29.98 25 LYS B C 1
ATOM 1335 O O . LYS B 1 25 ? 17.812 12.258 -8.984 1 29.98 25 LYS B O 1
ATOM 1340 N N . SER B 1 26 ? 18.016 14.258 -8.625 1 32.06 26 SER B N 1
ATOM 1341 C CA . SER B 1 26 ? 17.812 14.227 -7.18 1 32.06 26 SER B CA 1
ATOM 1342 C C . SER B 1 26 ? 16.344 14.023 -6.824 1 32.06 26 SER B C 1
ATOM 1344 O O . SER B 1 26 ? 15.492 14.82 -7.215 1 32.06 26 SER B O 1
ATOM 1346 N N . VAL B 1 27 ? 15.742 12.938 -7.016 1 35.53 27 VAL B N 1
ATOM 1347 C CA . VAL B 1 27 ? 14.43 12.719 -6.434 1 35.53 27 VAL B CA 1
ATOM 1348 C C . VAL B 1 27 ? 14.328 13.453 -5.094 1 35.53 27 VAL B C 1
ATOM 1350 O O . VAL B 1 27 ? 15.125 13.211 -4.188 1 35.53 27 VAL B O 1
ATOM 1353 N N . VAL B 1 28 ? 14.031 14.719 -4.977 1 36.75 28 VAL B N 1
ATOM 1354 C CA . VAL B 1 28 ? 13.773 15.578 -3.824 1 36.75 28 VAL B CA 1
ATOM 1355 C C . VAL B 1 28 ? 12.82 14.875 -2.861 1 36.75 28 VAL B C 1
ATOM 1357 O O . VAL B 1 28 ? 11.672 14.578 -3.219 1 36.75 28 VAL B O 1
ATOM 1360 N N . ASN B 1 29 ? 13.039 13.859 -2.262 1 47.59 29 ASN B N 1
ATOM 1361 C CA . ASN B 1 29 ? 12.336 13.773 -0.988 1 47.59 29 ASN B CA 1
ATOM 1362 C C . ASN B 1 29 ? 12.07 15.148 -0.392 1 47.59 29 ASN B C 1
ATOM 1364 O O . ASN B 1 29 ? 12.969 15.773 0.164 1 47.59 29 ASN B O 1
ATOM 1368 N N . GLY B 1 30 ? 11.148 15.836 -0.944 1 52.09 30 GLY B N 1
ATOM 1369 C CA . GLY B 1 30 ? 11.023 17.234 -0.58 1 52.09 30 GLY B CA 1
ATOM 1370 C C . GLY B 1 30 ? 12.242 17.781 0.137 1 52.09 30 GLY B C 1
ATOM 1371 O O . GLY B 1 30 ? 12.164 18.797 0.838 1 52.09 30 GLY B O 1
ATOM 1372 N N . GLY B 1 31 ? 13.234 16.984 -0.036 1 56.53 31 GLY B N 1
ATOM 1373 C CA . GLY B 1 31 ? 14.5 17.375 0.561 1 56.53 31 GLY B CA 1
ATOM 1374 C C . GLY B 1 31 ? 14.547 17.172 2.062 1 56.53 31 GLY B C 1
ATOM 1375 O O . GLY B 1 31 ? 15.609 17.266 2.68 1 56.53 31 GLY B O 1
ATOM 1376 N N . ALA B 1 32 ? 13.32 16.781 2.498 1 70.5 32 ALA B N 1
ATOM 1377 C CA . ALA B 1 32 ? 13.297 16.719 3.957 1 70.5 32 ALA B CA 1
ATOM 1378 C C . ALA B 1 32 ? 13.688 15.32 4.445 1 70.5 32 ALA B C 1
ATOM 1380 O O . ALA B 1 32 ? 13.422 14.32 3.775 1 70.5 32 ALA B O 1
ATOM 1381 N N . THR B 1 33 ? 14.406 15.242 5.473 1 86.38 33 THR B N 1
ATOM 1382 C CA . THR B 1 33 ? 14.773 14.016 6.16 1 86.38 33 THR B CA 1
ATOM 1383 C C . THR B 1 33 ? 13.578 13.445 6.926 1 86.38 33 THR B C 1
ATOM 1385 O O . THR B 1 33 ? 12.57 14.125 7.098 1 86.38 33 THR B O 1
ATOM 1388 N N . ARG B 1 34 ? 13.672 12.156 7.246 1 93.31 34 ARG B N 1
ATOM 1389 C CA . ARG B 1 34 ? 12.656 11.492 8.047 1 93.31 34 ARG B CA 1
ATOM 1390 C C . ARG B 1 34 ? 12.297 12.312 9.281 1 93.31 34 ARG B C 1
ATOM 1392 O O . ARG B 1 34 ? 11.133 12.367 9.68 1 93.31 34 ARG B O 1
ATOM 1399 N N . SER B 1 35 ? 13.266 12.977 9.875 1 94.38 35 SER B N 1
ATOM 1400 C CA . SER B 1 35 ? 13.062 13.742 11.094 1 94.38 35 SER B CA 1
ATOM 1401 C C . SER B 1 35 ? 12.094 14.891 10.875 1 94.38 35 SER B C 1
ATOM 1403 O O . SER B 1 35 ? 11.398 15.32 11.805 1 94.38 35 SER B O 1
ATOM 1405 N N . ALA B 1 36 ? 12.008 15.391 9.703 1 96.06 36 ALA B N 1
ATOM 1406 C CA . ALA B 1 36 ? 11.102 16.5 9.398 1 96.06 36 ALA B CA 1
ATOM 1407 C C . ALA B 1 36 ? 9.648 16.062 9.516 1 96.06 36 ALA B C 1
ATOM 1409 O O . ALA B 1 36 ? 8.758 16.891 9.711 1 96.06 36 ALA B O 1
ATOM 1410 N N . TYR B 1 37 ? 9.398 14.82 9.391 1 97.19 37 TYR B N 1
ATOM 1411 C CA . TYR B 1 37 ? 8.031 14.297 9.391 1 97.19 37 TYR B CA 1
ATOM 1412 C C . TYR B 1 37 ? 7.605 13.914 10.805 1 97.19 37 TYR B C 1
ATOM 1414 O O . TYR B 1 37 ? 6.414 13.914 11.117 1 97.19 37 TYR B O 1
ATOM 1422 N N . VAL B 1 38 ? 8.555 13.602 11.641 1 97.69 38 VAL B N 1
ATOM 1423 C CA . VAL B 1 38 ? 8.281 13.133 12.992 1 97.69 38 VAL B CA 1
ATOM 1424 C C . VAL B 1 38 ? 7.668 14.258 13.812 1 97.69 38 VAL B C 1
ATOM 1426 O O . VAL B 1 38 ? 8.133 15.398 13.758 1 97.69 38 VAL B O 1
ATOM 1429 N N . GLY B 1 39 ? 6.609 13.938 14.555 1 98.12 39 GLY B N 1
ATOM 1430 C CA . GLY B 1 39 ? 5.918 14.914 15.383 1 98.12 39 GLY B CA 1
ATOM 1431 C C . GLY B 1 39 ? 4.414 14.906 15.188 1 98.12 39 GLY B C 1
ATOM 1432 O O . GLY B 1 39 ? 3.863 13.953 14.633 1 98.12 39 GLY B O 1
ATOM 1433 N N . THR B 1 40 ? 3.797 15.922 15.742 1 98.75 40 THR B N 1
ATOM 1434 C CA . THR B 1 40 ? 2.346 16.047 15.656 1 98.75 40 THR B CA 1
ATOM 1435 C C . THR B 1 40 ? 1.956 17.109 14.633 1 98.75 40 THR B C 1
ATOM 1437 O O . THR B 1 40 ? 2.521 18.203 14.617 1 98.75 40 THR B O 1
ATOM 1440 N N . TRP B 1 41 ? 1.062 16.719 13.836 1 98.75 41 TRP B N 1
ATOM 1441 C CA . TRP B 1 41 ? 0.615 17.562 12.742 1 98.75 41 TRP B CA 1
ATOM 1442 C C . TRP B 1 41 ? -0.9 17.734 12.766 1 98.75 41 TRP B C 1
ATOM 1444 O O . TRP B 1 41 ? -1.63 16.797 13.094 1 98.75 41 TRP B O 1
ATOM 1454 N N . THR B 1 42 ? -1.316 18.875 12.391 1 98.88 42 THR B N 1
ATOM 1455 C CA . THR B 1 42 ? -2.734 19.109 12.156 1 98.88 42 THR B CA 1
ATOM 1456 C C . THR B 1 42 ? -3.016 19.25 10.664 1 98.88 42 THR B C 1
ATOM 1458 O O . THR B 1 42 ? -2.32 19.984 9.961 1 98.88 42 THR B O 1
ATOM 1461 N N . LEU B 1 43 ? -3.943 18.438 10.164 1 98.81 43 LEU B N 1
ATOM 1462 C CA . LEU B 1 43 ? -4.418 18.656 8.805 1 98.81 43 LEU B CA 1
ATOM 1463 C C . LEU B 1 43 ? -5.262 19.922 8.727 1 98.81 43 LEU B C 1
ATOM 1465 O O . LEU B 1 43 ? -6.426 19.922 9.141 1 98.81 43 LEU B O 1
ATOM 1469 N N . THR B 1 44 ? -4.684 20.906 8.195 1 98.62 44 THR B N 1
ATOM 1470 C CA . THR B 1 44 ? -5.324 22.219 8.281 1 98.62 44 THR B CA 1
ATOM 1471 C C . THR B 1 44 ? -6.23 22.453 7.074 1 98.62 44 THR B C 1
ATOM 1473 O O . THR B 1 44 ? -7.156 23.266 7.133 1 98.62 44 THR B O 1
ATOM 1476 N N . ASP B 1 45 ? -5.941 21.766 6.004 1 98.25 45 ASP B N 1
ATOM 1477 C CA . ASP B 1 45 ? -6.73 22.016 4.801 1 98.25 45 ASP B CA 1
ATOM 1478 C C . ASP B 1 45 ? -6.641 20.828 3.84 1 98.25 45 ASP B C 1
ATOM 1480 O O . ASP B 1 45 ? -5.66 20.078 3.859 1 98.25 45 ASP B O 1
ATOM 1484 N N . VAL B 1 46 ? -7.715 20.672 3.045 1 97.88 46 VAL B N 1
ATOM 1485 C CA . VAL B 1 46 ? -7.734 19.75 1.923 1 97.88 46 VAL B CA 1
ATOM 1486 C C . VAL B 1 46 ? -8.039 20.5 0.63 1 97.88 46 VAL B C 1
ATOM 1488 O O . VAL B 1 46 ? -9.016 21.25 0.557 1 97.88 46 VAL B O 1
ATOM 1491 N N . GLY B 1 47 ? -7.078 20.359 -0.311 1 96.88 47 GLY B N 1
ATOM 1492 C CA . GLY B 1 47 ? -7.266 20.969 -1.618 1 96.88 47 GLY B CA 1
ATOM 1493 C C . GLY B 1 47 ? -7.371 19.953 -2.74 1 96.88 47 GLY B C 1
ATOM 1494 O O . GLY B 1 47 ? -7.316 18.734 -2.496 1 96.88 47 GLY B O 1
ATOM 1495 N N . TYR B 1 48 ? -7.602 20.594 -3.965 1 95.12 48 TYR B N 1
ATOM 1496 C CA . TYR B 1 48 ? -7.77 19.734 -5.133 1 95.12 48 TYR B CA 1
ATOM 1497 C C . TYR B 1 48 ? -6.941 20.25 -6.309 1 95.12 48 TYR B C 1
ATOM 1499 O O . TYR B 1 48 ? -6.867 21.453 -6.543 1 95.12 48 TYR B O 1
ATOM 1507 N N . GLN B 1 49 ? -6.223 19.359 -6.863 1 94.56 49 GLN B N 1
ATOM 1508 C CA . GLN B 1 49 ? -5.477 19.641 -8.086 1 94.56 49 GLN B CA 1
ATOM 1509 C C . GLN B 1 49 ? -6.059 18.891 -9.273 1 94.56 49 GLN B C 1
ATOM 1511 O O . GLN B 1 49 ? -6.148 17.656 -9.25 1 94.56 49 GLN B O 1
ATOM 1516 N N . ASN B 1 50 ? -6.523 19.609 -10.383 1 91.5 50 ASN B N 1
ATOM 1517 C CA . ASN B 1 50 ? -7.141 19.016 -11.562 1 91.5 50 ASN B CA 1
ATOM 1518 C C . ASN B 1 50 ? -8.359 18.172 -11.203 1 91.5 50 ASN B C 1
ATOM 1520 O O . ASN B 1 50 ? -8.57 17.094 -11.773 1 91.5 50 ASN B O 1
ATOM 1524 N N . LEU B 1 51 ? -8.969 18.484 -10.188 1 89 51 LEU B N 1
ATOM 1525 C CA . LEU B 1 51 ? -10.133 17.797 -9.641 1 89 51 LEU B CA 1
ATOM 1526 C C . LEU B 1 51 ? -11.18 18.797 -9.156 1 89 51 LEU B C 1
ATOM 1528 O O . LEU B 1 51 ? -10.828 19.844 -8.602 1 89 51 LEU B O 1
ATOM 1532 N N . VAL B 1 52 ? -12.398 18.516 -9.523 1 83.25 52 VAL B N 1
ATOM 1533 C CA . VAL B 1 52 ? -13.461 19.359 -8.984 1 83.25 52 VAL B CA 1
ATOM 1534 C C . VAL B 1 52 ? -13.805 18.922 -7.566 1 83.25 52 VAL B C 1
ATOM 1536 O O . VAL B 1 52 ? -13.805 17.719 -7.262 1 83.25 52 VAL B O 1
ATOM 1539 N N . GLU B 1 53 ? -14.078 19.969 -6.836 1 79.88 53 GLU B N 1
ATOM 1540 C CA . GLU B 1 53 ? -14.523 19.688 -5.477 1 79.88 53 GLU B CA 1
ATOM 1541 C C . GLU B 1 53 ? -15.789 18.828 -5.484 1 79.88 53 GLU B C 1
ATOM 1543 O O . GLU B 1 53 ? -16.688 19.062 -6.285 1 79.88 53 GLU B O 1
ATOM 1548 N N . GLY B 1 54 ? -15.938 17.844 -4.742 1 83.38 54 GLY B N 1
ATOM 1549 C CA . GLY B 1 54 ? -17.109 16.984 -4.691 1 83.38 54 GLY B CA 1
ATOM 1550 C C . GLY B 1 54 ? -16.938 15.703 -5.48 1 83.38 54 GLY B C 1
ATOM 1551 O O . GLY B 1 54 ? -17.734 14.773 -5.344 1 83.38 54 GLY B O 1
ATOM 1552 N N . ALA B 1 55 ? -15.891 15.68 -6.266 1 82.62 55 ALA B N 1
ATOM 1553 C CA . ALA B 1 55 ? -15.656 14.484 -7.066 1 82.62 55 ALA B CA 1
ATOM 1554 C C . ALA B 1 55 ? -15.164 13.328 -6.203 1 82.62 55 ALA B C 1
ATOM 1556 O O . ALA B 1 55 ? -15.273 12.164 -6.59 1 82.62 55 ALA B O 1
ATOM 1557 N N . VAL B 1 56 ? -14.633 13.672 -5.102 1 88.88 56 VAL B N 1
ATOM 1558 C CA . VAL B 1 56 ? -14.086 12.648 -4.219 1 88.88 56 VAL B CA 1
ATOM 1559 C C . VAL B 1 56 ? -14.977 12.492 -2.99 1 88.88 56 VAL B C 1
ATOM 1561 O O . VAL B 1 56 ? -15.062 13.398 -2.16 1 88.88 56 VAL B O 1
ATOM 1564 N N . GLN B 1 57 ? -15.555 11.312 -2.953 1 88.81 57 GLN B N 1
ATOM 1565 C CA . GLN B 1 57 ? -16.516 11.102 -1.881 1 88.81 57 GLN B CA 1
ATOM 1566 C C . GLN B 1 57 ? -15.852 10.484 -0.653 1 88.81 57 GLN B C 1
ATOM 1568 O O . GLN B 1 57 ? -16.359 10.617 0.464 1 88.81 57 GLN B O 1
ATOM 1573 N N . THR B 1 58 ? -14.844 9.727 -0.915 1 92.94 58 THR B N 1
ATOM 1574 C CA . THR B 1 58 ? -14.203 9.023 0.192 1 92.94 58 THR B CA 1
ATOM 1575 C C . THR B 1 58 ? -12.688 9.023 0.027 1 92.94 58 THR B C 1
ATOM 1577 O O . THR B 1 58 ? -12.18 8.883 -1.087 1 92.94 58 THR B O 1
ATOM 1580 N N . ILE B 1 59 ? -12 9.273 1.204 1 94.25 59 ILE B N 1
ATOM 1581 C CA . ILE B 1 59 ? -10.555 9.094 1.214 1 94.25 59 ILE B CA 1
ATOM 1582 C C . ILE B 1 59 ? -10.172 8.055 2.27 1 94.25 59 ILE B C 1
ATOM 1584 O O . ILE B 1 59 ? -10.844 7.922 3.291 1 94.25 59 ILE B O 1
ATOM 1588 N N . PHE B 1 60 ? -9.07 7.316 2.02 1 95.69 60 PHE B N 1
ATOM 1589 C CA . PHE B 1 60 ? -8.477 6.312 2.895 1 95.69 60 PHE B CA 1
ATOM 1590 C C . PHE B 1 60 ? -9.516 5.293 3.338 1 95.69 60 PHE B C 1
ATOM 1592 O O . PHE B 1 60 ? -9.492 4.828 4.477 1 95.69 60 PHE B O 1
ATOM 1599 N N . ASP B 1 61 ? -10.492 5.133 2.516 1 92.19 61 ASP B N 1
ATOM 1600 C CA . ASP B 1 61 ? -11.57 4.164 2.721 1 92.19 61 ASP B CA 1
ATOM 1601 C C . ASP B 1 61 ? -12.328 4.449 4.012 1 92.19 61 ASP B C 1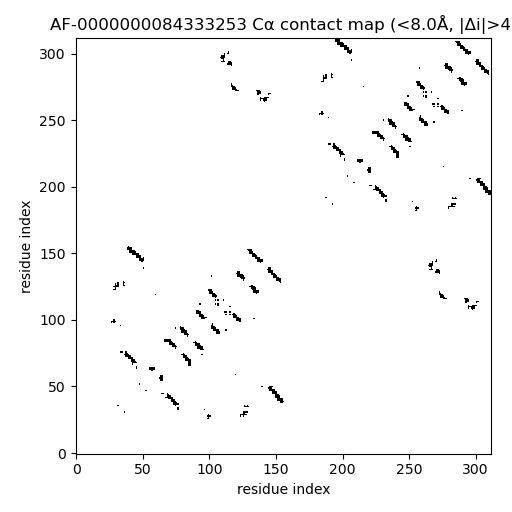
ATOM 1603 O O . ASP B 1 61 ? -12.711 3.525 4.734 1 92.19 61 ASP B O 1
ATOM 1607 N N . GLN B 1 62 ? -12.523 5.668 4.246 1 94.56 62 GLN B N 1
ATOM 1608 C CA . GLN B 1 62 ? -13.117 5.953 5.551 1 94.56 62 GLN B CA 1
ATOM 1609 C C . GLN B 1 62 ? -14.234 6.988 5.434 1 94.56 62 GLN B C 1
ATOM 1611 O O . GLN B 1 62 ? -15.336 6.781 5.945 1 94.56 62 GLN B O 1
ATOM 1616 N N . GLY B 1 63 ? -13.984 8.047 4.785 1 94.69 63 GLY B N 1
ATOM 1617 C CA . GLY B 1 63 ? -15 9.086 4.719 1 94.69 63 GLY B CA 1
ATOM 1618 C C . GLY B 1 63 ? -14.641 10.211 3.771 1 94.69 63 GLY B C 1
ATOM 1619 O O . GLY B 1 63 ? -13.586 10.188 3.137 1 94.69 63 GLY B O 1
ATOM 1620 N N . PRO B 1 64 ? -15.531 11.234 3.707 1 95.44 64 PRO B N 1
ATOM 1621 C CA . PRO B 1 64 ? -15.25 12.352 2.801 1 95.44 64 PRO B CA 1
ATOM 1622 C C . PRO B 1 64 ? -14.031 13.172 3.234 1 95.44 64 PRO B C 1
ATOM 1624 O O . PRO B 1 64 ? -13.766 13.289 4.43 1 95.44 64 PRO B O 1
ATOM 1627 N N . PRO B 1 65 ? -13.359 13.805 2.301 1 95.81 65 PRO B N 1
ATOM 1628 C CA . PRO B 1 65 ? -12.156 14.57 2.613 1 95.81 65 PRO B CA 1
ATOM 1629 C C . PRO B 1 65 ? -12.383 15.625 3.691 1 95.81 65 PRO B C 1
ATOM 1631 O O . PRO B 1 65 ? -11.547 15.805 4.574 1 95.81 65 PRO B O 1
ATOM 1634 N N . ALA B 1 66 ? -13.516 16.328 3.668 1 95.31 66 ALA B N 1
ATOM 1635 C CA . ALA B 1 66 ? -13.812 17.406 4.598 1 95.31 66 ALA B CA 1
ATOM 1636 C C . ALA B 1 66 ? -13.828 16.906 6.039 1 95.31 66 ALA B C 1
ATOM 1638 O O . ALA B 1 66 ? -13.531 17.656 6.969 1 95.31 66 ALA B O 1
ATOM 1639 N N . SER B 1 67 ? -14.125 15.664 6.199 1 97.12 67 SER B N 1
ATOM 1640 C CA . SER B 1 67 ? -14.242 15.109 7.543 1 97.12 67 SER B CA 1
ATOM 1641 C C . SER B 1 67 ? -12.875 14.945 8.195 1 97.12 67 SER B C 1
ATOM 1643 O O . SER B 1 67 ? -12.773 14.719 9.398 1 97.12 67 SER B O 1
ATOM 1645 N N . PHE B 1 68 ? -11.859 15.133 7.496 1 98.31 68 PHE B N 1
ATOM 1646 C CA . PHE B 1 68 ? -10.508 14.961 8.016 1 98.31 68 PHE B CA 1
ATOM 1647 C C . PHE B 1 68 ? -9.898 16.312 8.398 1 98.31 68 PHE B C 1
ATOM 1649 O O . PHE B 1 68 ? -8.875 16.359 9.07 1 98.31 68 PHE B O 1
ATOM 1656 N N . ILE B 1 69 ? -10.461 17.375 7.906 1 98.38 69 ILE B N 1
ATOM 1657 C CA . ILE B 1 69 ? -9.914 18.688 8.234 1 98.38 69 ILE B CA 1
ATOM 1658 C C . ILE B 1 69 ? -9.977 18.906 9.742 1 98.38 69 ILE B C 1
ATOM 1660 O O . ILE B 1 69 ? -11 18.641 10.375 1 98.38 69 ILE B O 1
ATOM 1664 N N . GLY B 1 70 ? -8.875 19.375 10.305 1 98.38 70 GLY B N 1
ATOM 1665 C CA . GLY B 1 70 ? -8.766 19.578 11.742 1 98.38 70 GLY B CA 1
ATOM 1666 C C . GLY B 1 70 ? -8.258 18.359 12.492 1 98.38 70 GLY B C 1
ATOM 1667 O O . GLY B 1 70 ? -8 18.422 13.695 1 98.38 70 GLY B O 1
ATOM 1668 N N . SER B 1 71 ? -8.109 17.266 11.773 1 98.69 71 SER B N 1
ATOM 1669 C CA . SER B 1 71 ? -7.59 16.062 12.422 1 98.69 71 SER B CA 1
ATOM 1670 C C . SER B 1 71 ? -6.137 16.25 12.836 1 98.69 71 SER B C 1
ATOM 1672 O O . SER B 1 71 ? -5.414 17.062 12.25 1 98.69 71 SER B O 1
ATOM 1674 N N . THR B 1 72 ? -5.758 15.492 13.852 1 98.81 72 THR B N 1
ATOM 1675 C CA . THR B 1 72 ? -4.391 15.492 14.352 1 98.81 72 THR B CA 1
ATOM 1676 C C . THR B 1 72 ? -3.686 14.188 14 1 98.81 72 THR B C 1
ATOM 1678 O O . THR B 1 72 ? -4.234 13.102 14.211 1 98.81 72 THR B O 1
ATOM 1681 N N . TRP B 1 73 ? -2.516 14.328 13.484 1 98.81 73 TRP B N 1
ATOM 1682 C CA . TRP B 1 73 ? -1.698 13.188 13.07 1 98.81 73 TRP B CA 1
ATOM 1683 C C . TRP B 1 73 ? -0.378 13.164 13.836 1 98.81 73 TRP B C 1
ATOM 1685 O O . TRP B 1 73 ? 0.315 14.18 13.922 1 98.81 73 TRP B O 1
ATOM 1695 N N . SER B 1 74 ? -0.08 12.055 14.344 1 98.81 74 SER B N 1
ATOM 1696 C CA . SER B 1 74 ? 1.163 11.875 15.086 1 98.81 74 SER B CA 1
ATOM 1697 C C . SER B 1 74 ? 2.057 10.828 14.43 1 98.81 74 SER B C 1
ATOM 1699 O O . SER B 1 74 ? 1.616 9.711 14.164 1 98.81 74 SER B O 1
ATOM 1701 N N . PHE B 1 75 ? 3.307 11.227 14.125 1 98.5 75 PHE B N 1
ATOM 1702 C CA . PHE B 1 75 ? 4.297 10.344 13.523 1 98.5 75 PHE B CA 1
ATOM 1703 C C . PHE B 1 75 ? 5.523 10.211 14.414 1 98.5 75 PHE B C 1
ATOM 1705 O O . PHE B 1 75 ? 6.137 11.219 14.789 1 98.5 75 PHE B O 1
ATOM 1712 N N . THR B 1 76 ? 5.898 8.992 14.711 1 98.25 76 THR B N 1
ATOM 1713 C CA . THR B 1 76 ? 7.129 8.758 15.461 1 98.25 76 THR B CA 1
ATOM 1714 C C . THR B 1 76 ? 8.25 8.297 14.531 1 98.25 76 THR B C 1
ATOM 1716 O O . THR B 1 76 ? 7.996 7.91 13.391 1 98.25 76 THR B O 1
ATOM 1719 N N . ASN B 1 77 ? 9.43 8.297 15.016 1 96.56 77 ASN B N 1
ATOM 1720 C CA . ASN B 1 77 ? 10.578 7.891 14.219 1 96.56 77 ASN B CA 1
ATOM 1721 C C . ASN B 1 77 ? 10.516 6.406 13.859 1 96.56 77 ASN B C 1
ATOM 1723 O O . ASN B 1 77 ? 11.008 5.996 12.812 1 96.56 77 ASN B O 1
ATOM 1727 N N . SER B 1 78 ? 9.945 5.598 14.688 1 95.88 78 SER B N 1
ATOM 1728 C CA . SER B 1 78 ? 9.875 4.156 14.469 1 95.88 78 SER B CA 1
ATOM 1729 C C . SER B 1 78 ? 8.914 3.812 13.336 1 95.88 78 SER B C 1
ATOM 1731 O O . SER B 1 78 ? 8.922 2.691 12.82 1 95.88 78 SER B O 1
ATOM 1733 N N . GLY B 1 79 ? 8.07 4.648 12.977 1 97.06 79 GLY B N 1
ATOM 1734 C CA . GLY B 1 79 ? 7.051 4.391 11.977 1 97.06 79 GLY B CA 1
ATOM 1735 C C . GLY B 1 79 ? 5.656 4.285 12.562 1 97.06 79 GLY B C 1
ATOM 1736 O O . GLY B 1 79 ? 4.664 4.352 11.828 1 97.06 79 GLY B O 1
ATOM 1737 N N . ASN B 1 80 ? 5.641 4.102 13.859 1 97.75 80 ASN B N 1
ATOM 1738 C CA . ASN B 1 80 ? 4.336 4.113 14.516 1 97.75 80 ASN B CA 1
ATOM 1739 C C . ASN B 1 80 ? 3.676 5.484 14.422 1 97.75 80 ASN B C 1
ATOM 1741 O O . ASN B 1 80 ? 4.352 6.512 14.516 1 97.75 80 ASN B O 1
ATOM 1745 N N . GLY B 1 81 ? 2.34 5.492 14.289 1 98.31 81 GLY B N 1
ATOM 1746 C CA . GLY B 1 81 ? 1.599 6.742 14.242 1 98.31 81 GLY B CA 1
ATOM 1747 C C . GLY B 1 81 ? 0.111 6.562 14.484 1 98.31 81 GLY B C 1
ATOM 1748 O O . GLY B 1 81 ? -0.342 5.465 14.812 1 98.31 81 GLY B O 1
ATOM 1749 N N . SER B 1 82 ? -0.554 7.672 14.383 1 98.75 82 SER B N 1
ATOM 1750 C CA . SER B 1 82 ? -2.01 7.691 14.492 1 98.75 82 SER B CA 1
ATOM 1751 C C . SER B 1 82 ? -2.588 8.992 13.961 1 98.75 82 SER B C 1
ATOM 1753 O O . SER B 1 82 ? -1.866 9.984 13.797 1 98.75 82 SER B O 1
ATOM 1755 N N . TYR B 1 83 ? -3.824 8.914 13.625 1 98.62 83 TYR B N 1
ATOM 1756 C CA . TYR B 1 83 ? -4.555 10.172 13.453 1 98.62 83 TYR B CA 1
ATOM 1757 C C . TYR B 1 83 ? -5.887 10.125 14.188 1 98.62 83 TYR B C 1
ATOM 1759 O O . TYR B 1 83 ? -6.449 9.047 14.406 1 98.62 83 TYR B O 1
ATOM 1767 N N . THR B 1 84 ? -6.336 11.281 14.641 1 98.69 84 THR B N 1
ATOM 1768 C CA . THR B 1 84 ? -7.621 11.477 15.297 1 98.69 84 THR B CA 1
ATOM 1769 C C . THR B 1 84 ? -8.445 12.547 14.586 1 98.69 84 THR B C 1
ATOM 1771 O O . THR B 1 84 ? -7.988 13.68 14.414 1 98.69 84 THR B O 1
ATOM 1774 N N . LEU B 1 85 ? -9.641 12.117 14.188 1 98.44 85 LEU B N 1
ATOM 1775 C CA . LEU B 1 85 ? -10.547 13.039 13.523 1 98.44 85 LEU B CA 1
ATOM 1776 C C . LEU B 1 85 ? -11.164 14.008 14.523 1 98.44 85 LEU B C 1
ATOM 1778 O O . LEU B 1 85 ? -11.102 13.781 15.734 1 98.44 85 LEU B O 1
ATOM 1782 N N . SER B 1 86 ? -11.734 15.047 13.953 1 96.25 86 SER B N 1
ATOM 1783 C CA . SER B 1 86 ? -12.383 16.016 14.82 1 96.25 86 SER B CA 1
ATOM 1784 C C . SER B 1 86 ? -13.562 15.406 15.57 1 96.25 86 SER B C 1
ATOM 1786 O O . SER B 1 86 ? -13.977 15.914 16.609 1 96.25 86 SER B O 1
ATOM 1788 N N . SER B 1 87 ? -14.117 14.367 15.047 1 95.75 87 SER B N 1
ATOM 1789 C CA . SER B 1 87 ? -15.203 13.633 15.695 1 95.75 87 SER B CA 1
ATOM 1790 C C . SER B 1 87 ? -14.719 12.906 16.938 1 95.75 87 SER B C 1
ATOM 1792 O O . SER B 1 87 ? -15.523 12.445 17.75 1 95.75 87 SER B O 1
ATOM 1794 N N . GLY B 1 88 ? -13.461 12.734 17.062 1 97.12 88 GLY B N 1
ATOM 1795 C CA . GLY B 1 88 ? -12.891 11.984 18.172 1 97.12 88 GLY B CA 1
ATOM 1796 C C . GLY B 1 88 ? -12.461 10.586 17.781 1 97.12 88 GLY B C 1
ATOM 1797 O O . GLY B 1 88 ? -11.789 9.898 18.562 1 97.12 88 GLY B O 1
ATOM 1798 N N . THR B 1 89 ? -12.805 10.195 16.609 1 97.31 89 THR B N 1
ATOM 1799 C CA . THR B 1 89 ? -12.43 8.867 16.141 1 97.31 89 THR B CA 1
ATOM 1800 C C . THR B 1 89 ? -10.938 8.789 15.859 1 97.31 89 THR B C 1
ATOM 1802 O O . THR B 1 89 ? -10.398 9.617 15.117 1 97.31 89 THR B O 1
ATOM 1805 N N . SER B 1 90 ? -10.289 7.773 16.453 1 98.12 90 SER B N 1
ATOM 1806 C CA . SER B 1 90 ? -8.844 7.633 16.281 1 98.12 90 SER B CA 1
ATOM 1807 C C . SER B 1 90 ? -8.508 6.379 15.477 1 98.12 90 SER B C 1
ATOM 1809 O O . SER B 1 90 ? -9.242 5.391 15.523 1 98.12 90 SER B O 1
ATOM 1811 N N . GLN B 1 91 ? -7.418 6.465 14.719 1 98.19 91 GLN B N 1
ATOM 1812 C CA . GLN B 1 91 ? -6.91 5.383 13.883 1 98.19 91 GLN B CA 1
ATOM 1813 C C . GLN B 1 91 ? -5.398 5.238 14.031 1 98.19 91 GLN B C 1
ATOM 1815 O O . GLN B 1 91 ? -4.648 6.168 13.727 1 98.19 91 GLN B O 1
ATOM 1820 N N . LYS B 1 92 ? -4.945 4.059 14.539 1 98 92 LYS B N 1
ATOM 1821 C CA . LYS B 1 92 ? -3.52 3.746 14.5 1 98 92 LYS B CA 1
ATOM 1822 C C . LYS B 1 92 ? -3.053 3.48 13.07 1 98 92 LYS B C 1
ATOM 1824 O O . LYS B 1 92 ? -3.768 2.852 12.289 1 98 92 LYS B O 1
ATOM 1829 N N . ILE B 1 93 ? -1.794 3.918 12.781 1 98.25 93 ILE B N 1
ATOM 1830 C CA . ILE B 1 93 ? -1.211 3.691 11.461 1 98.25 93 ILE B CA 1
ATOM 1831 C C . ILE B 1 93 ? 0.266 3.332 11.609 1 98.25 93 ILE B C 1
ATOM 1833 O O . ILE B 1 93 ? 0.847 3.486 12.68 1 98.25 93 ILE B O 1
ATOM 1837 N N . PHE B 1 94 ? 0.833 2.824 10.641 1 97.81 94 PHE B N 1
ATOM 1838 C CA . PHE B 1 94 ? 2.275 2.721 10.453 1 97.81 94 PHE B CA 1
ATOM 1839 C C . PHE B 1 94 ? 2.707 3.426 9.18 1 97.81 94 PHE B C 1
ATOM 1841 O O . PHE B 1 94 ? 2.152 3.172 8.102 1 97.81 94 PHE B O 1
ATOM 1848 N N . TRP B 1 95 ? 3.686 4.281 9.312 1 97.69 95 TRP B N 1
ATOM 1849 C CA . TRP B 1 95 ? 4.066 5.117 8.18 1 97.69 95 TRP B CA 1
ATOM 1850 C C . TRP B 1 95 ? 5.539 4.926 7.828 1 97.69 95 TRP B C 1
ATOM 1852 O O . TRP B 1 95 ? 6.32 4.449 8.648 1 97.69 95 TRP B O 1
ATOM 1862 N N . SER B 1 96 ? 5.84 5.273 6.562 1 94.69 96 SER B N 1
ATOM 1863 C CA . SER B 1 96 ? 7.223 5.27 6.098 1 94.69 96 SER B CA 1
ATOM 1864 C C . SER B 1 96 ? 7.398 6.16 4.871 1 94.69 96 SER B C 1
ATOM 1866 O O . SER B 1 96 ? 6.418 6.66 4.316 1 94.69 96 SER B O 1
ATOM 1868 N N . LEU B 1 97 ? 8.672 6.43 4.617 1 93.25 97 LEU B N 1
ATOM 1869 C CA . LEU B 1 97 ? 9.039 7.133 3.391 1 93.25 97 LEU B CA 1
ATOM 1870 C C . LEU B 1 97 ? 9.672 6.176 2.387 1 93.25 97 LEU B C 1
ATOM 1872 O O . LEU B 1 97 ? 10.453 5.293 2.766 1 93.25 97 LEU B O 1
ATOM 1876 N N . ASN B 1 98 ? 9.234 6.375 1.158 1 87.75 98 ASN B N 1
ATOM 1877 C CA . ASN B 1 98 ? 9.82 5.641 0.045 1 87.75 98 ASN B CA 1
ATOM 1878 C C . ASN B 1 98 ? 10.117 6.559 -1.14 1 87.75 98 ASN B C 1
ATOM 1880 O O . ASN B 1 98 ? 9.266 6.738 -2.016 1 87.75 98 ASN B O 1
ATOM 1884 N N . GLY B 1 99 ? 11.336 6.996 -1.128 1 83.44 99 GLY B N 1
ATOM 1885 C CA . GLY B 1 99 ? 11.648 7.996 -2.139 1 83.44 99 GLY B CA 1
ATOM 1886 C C . GLY B 1 99 ? 10.805 9.258 -2.01 1 83.44 99 GLY B C 1
ATOM 1887 O O . GLY B 1 99 ? 10.836 9.922 -0.974 1 83.44 99 GLY B O 1
ATOM 1888 N N . ASP B 1 100 ? 9.969 9.469 -3.053 1 88.5 100 ASP B N 1
ATOM 1889 C CA . ASP B 1 100 ? 9.148 10.68 -3.074 1 88.5 100 ASP B CA 1
ATOM 1890 C C . ASP B 1 100 ? 7.715 10.375 -2.627 1 88.5 100 ASP B C 1
ATOM 1892 O O . ASP B 1 100 ? 6.793 11.125 -2.943 1 88.5 100 ASP B O 1
ATOM 1896 N N . THR B 1 101 ? 7.66 9.32 -1.94 1 93.12 101 THR B N 1
ATOM 1897 C CA . THR B 1 101 ? 6.32 8.898 -1.552 1 93.12 101 THR B CA 1
ATOM 1898 C C . THR B 1 101 ? 6.207 8.781 -0.035 1 93.12 101 THR B C 1
ATOM 1900 O O . THR B 1 101 ? 7.109 8.258 0.623 1 93.12 101 THR B O 1
ATOM 1903 N N . PHE B 1 102 ? 5.23 9.461 0.492 1 96.88 102 PHE B N 1
ATOM 1904 C CA . PHE B 1 102 ? 4.758 9.188 1.845 1 96.88 102 PHE B CA 1
ATOM 1905 C C . PHE B 1 102 ? 3.746 8.047 1.847 1 96.88 102 PHE B C 1
ATOM 1907 O O . PHE B 1 102 ? 2.709 8.133 1.184 1 96.88 102 PHE B O 1
ATOM 1914 N N . GLN B 1 103 ? 4.027 6.969 2.584 1 96.12 103 GLN B N 1
ATOM 1915 C CA . GLN B 1 103 ? 3.094 5.848 2.596 1 96.12 103 GLN B CA 1
ATOM 1916 C C . GLN B 1 103 ? 2.656 5.512 4.02 1 96.12 103 GLN B C 1
ATOM 1918 O O . GLN B 1 103 ? 3.4 5.746 4.973 1 96.12 103 GLN B O 1
ATOM 1923 N N . PHE B 1 104 ? 1.394 4.973 4.137 1 98 104 PHE B N 1
ATOM 1924 C CA . PHE B 1 104 ? 0.958 4.473 5.438 1 98 104 PHE B CA 1
ATOM 1925 C C . PHE B 1 104 ? -0.101 3.389 5.273 1 98 104 PHE B C 1
ATOM 1927 O O . PHE B 1 104 ? -0.691 3.246 4.199 1 98 104 PHE B O 1
ATOM 1934 N N . LYS B 1 105 ? -0.255 2.654 6.363 1 96.62 105 LYS B N 1
ATOM 1935 C CA . LYS B 1 105 ? -1.305 1.646 6.492 1 96.62 105 LYS B CA 1
ATOM 1936 C C . LYS B 1 105 ? -2.047 1.794 7.816 1 96.62 105 LYS B C 1
ATOM 1938 O O . LYS B 1 105 ? -1.471 2.238 8.812 1 96.62 105 LYS B O 1
ATOM 1943 N N . LYS B 1 106 ? -3.275 1.408 7.785 1 96.19 106 LYS B N 1
ATOM 1944 C CA . LYS B 1 106 ? -4.078 1.401 9.008 1 96.19 106 LYS B CA 1
ATOM 1945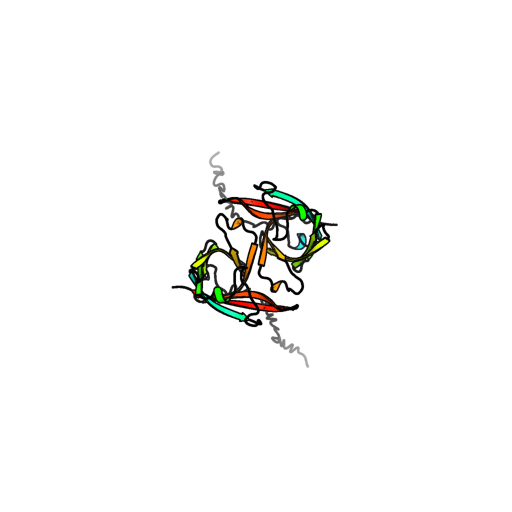 C C . LYS B 1 106 ? -3.84 0.13 9.812 1 96.19 106 LYS B C 1
ATOM 1947 O O . LYS B 1 106 ? -3.754 -0.963 9.25 1 96.19 106 LYS B O 1
ATOM 1952 N N . ILE B 1 107 ? -3.633 0.363 11.086 1 94.56 107 ILE B N 1
ATOM 1953 C CA . ILE B 1 107 ? -3.406 -0.75 12 1 94.56 107 ILE B CA 1
ATOM 1954 C C . ILE B 1 107 ? -4.609 -0.912 12.93 1 94.56 107 ILE B C 1
ATOM 1956 O O . ILE B 1 107 ? -5 0.032 13.617 1 94.56 107 ILE B O 1
ATOM 1960 N N . PHE B 1 108 ? -5.191 -2.029 12.883 1 90.19 108 PHE B N 1
ATOM 1961 C CA . PHE B 1 108 ? -6.34 -2.285 13.742 1 90.19 108 PHE B CA 1
ATOM 1962 C C . PHE B 1 108 ? -5.926 -3.074 14.977 1 90.19 108 PHE B C 1
ATOM 1964 O O . PHE B 1 108 ? -4.812 -3.602 15.039 1 90.19 108 PHE B O 1
ATOM 1971 N N . GLU B 1 109 ? -6.781 -2.908 15.984 1 83.56 109 GLU B N 1
ATOM 1972 C CA . GLU B 1 109 ? -6.477 -3.533 17.266 1 83.56 109 GLU B CA 1
ATOM 1973 C C . GLU B 1 109 ? -6.043 -4.984 17.094 1 83.56 109 GLU B C 1
ATOM 1975 O O . GLU B 1 109 ? -6.684 -5.742 16.359 1 83.56 109 GLU B O 1
ATOM 1980 N N . GLY B 1 110 ? -4.906 -5.262 17.719 1 82.56 110 GLY B N 1
ATOM 1981 C CA . GLY B 1 110 ? -4.41 -6.629 17.672 1 82.56 110 GLY B CA 1
ATOM 1982 C C . GLY B 1 110 ? -3.49 -6.891 16.5 1 82.56 110 GLY B C 1
ATOM 1983 O O . GLY B 1 110 ? -2.848 -7.941 16.422 1 82.56 110 GLY B O 1
ATOM 1984 N N . ASP B 1 111 ? -3.445 -5.918 15.656 1 84.81 111 ASP B N 1
ATOM 1985 C CA . ASP B 1 111 ? -2.598 -6.121 14.492 1 84.81 111 ASP B CA 1
ATOM 1986 C C . ASP B 1 111 ? -1.206 -5.531 14.703 1 84.81 111 ASP B C 1
ATOM 1988 O O . ASP B 1 111 ? -1.068 -4.449 15.281 1 84.81 111 ASP B O 1
ATOM 1992 N N . LYS B 1 112 ? -0.25 -6.32 14.297 1 86.38 112 LYS B N 1
ATOM 1993 C CA . LYS B 1 112 ? 1.078 -5.734 14.133 1 86.38 112 LYS B CA 1
ATOM 1994 C C . LYS B 1 112 ? 1.267 -5.176 12.727 1 86.38 112 LYS B C 1
ATOM 1996 O O . LYS B 1 112 ? 0.823 -5.785 11.75 1 86.38 112 LYS B O 1
ATOM 2001 N N . ALA B 1 113 ? 2.08 -4.117 12.617 1 87.38 113 ALA B N 1
ATOM 2002 C CA . ALA B 1 113 ? 2.289 -3.445 11.336 1 87.38 113 ALA B CA 1
ATOM 2003 C C . ALA B 1 113 ? 2.844 -4.41 10.297 1 87.38 113 ALA B C 1
ATOM 2005 O O . ALA B 1 113 ? 2.396 -4.418 9.141 1 87.38 113 ALA B O 1
ATOM 2006 N N . LYS B 1 114 ? 3.768 -5.168 10.68 1 87.12 114 LYS B N 1
ATOM 2007 C CA . LYS B 1 114 ? 4.438 -6.074 9.75 1 87.12 114 LYS B CA 1
ATOM 2008 C C . LYS B 1 114 ? 3.4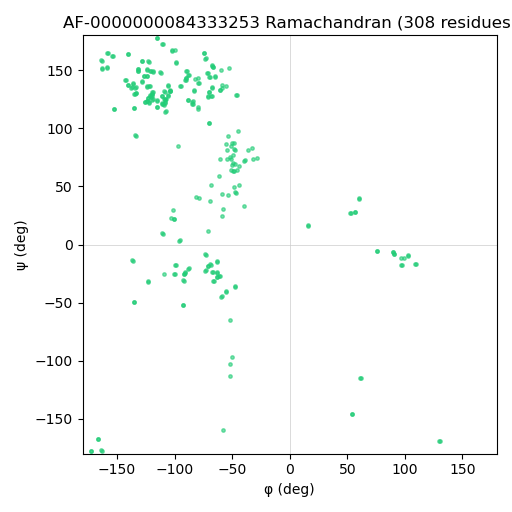63 -7.109 9.195 1 87.12 114 LYS B C 1
ATOM 2010 O O . LYS B 1 114 ? 3.762 -7.777 8.203 1 87.12 114 LYS B O 1
ATOM 2015 N N . ASN B 1 115 ? 2.289 -7.227 9.852 1 86.44 115 ASN B N 1
ATOM 2016 C CA . ASN B 1 115 ? 1.318 -8.242 9.469 1 86.44 115 ASN B CA 1
ATOM 2017 C C . ASN B 1 115 ? 0.262 -7.68 8.523 1 86.44 115 ASN B C 1
ATOM 2019 O O . ASN B 1 115 ? -0.687 -8.375 8.156 1 86.44 115 ASN B O 1
ATOM 2023 N N . VAL B 1 116 ? 0.365 -6.488 8.125 1 89 116 VAL B N 1
ATOM 2024 C CA . VAL B 1 116 ? -0.618 -5.832 7.27 1 89 116 VAL B CA 1
ATOM 2025 C C . VAL B 1 116 ? -0.019 -5.59 5.887 1 89 116 VAL B C 1
ATOM 2027 O O . VAL B 1 116 ? 1.029 -4.949 5.762 1 89 116 VAL B O 1
ATOM 2030 N N . ALA B 1 117 ? -0.756 -6.047 4.844 1 91 117 ALA B N 1
ATOM 2031 C CA . ALA B 1 117 ? -0.217 -5.969 3.49 1 91 117 ALA B CA 1
ATOM 2032 C C . ALA B 1 117 ? -0.794 -4.77 2.74 1 91 117 ALA B C 1
ATOM 2034 O O . ALA B 1 117 ? -0.204 -4.297 1.764 1 91 117 ALA B O 1
ATOM 2035 N N . GLU B 1 118 ? -1.947 -4.285 3.082 1 93.19 118 GLU B N 1
ATOM 2036 C CA . GLU B 1 118 ? -2.652 -3.221 2.375 1 93.19 118 GLU B CA 1
ATOM 2037 C C . GLU B 1 118 ? -2.273 -1.848 2.924 1 93.19 118 GLU B C 1
ATOM 2039 O O . GLU B 1 118 ? -2.158 -1.67 4.137 1 93.19 118 GLU B O 1
ATOM 2044 N N . GLY B 1 119 ? -2.195 -0.887 1.986 1 95.12 119 GLY B N 1
ATOM 2045 C CA . GLY B 1 119 ? -1.896 0.468 2.424 1 95.12 119 GLY B CA 1
ATOM 2046 C C . GLY B 1 119 ? -2.141 1.51 1.35 1 95.12 119 GLY B C 1
ATOM 2047 O O . GLY B 1 119 ? -2.873 1.26 0.39 1 95.12 119 GLY B O 1
ATOM 2048 N N . TYR B 1 120 ? -1.578 2.779 1.69 1 96.94 120 TYR B N 1
ATOM 2049 C CA . TYR B 1 120 ? -1.774 3.953 0.848 1 96.94 120 TYR B CA 1
ATOM 2050 C C . TYR B 1 120 ? -0.442 4.617 0.519 1 96.94 120 TYR B C 1
ATOM 2052 O O . TYR B 1 120 ? 0.437 4.719 1.377 1 96.94 120 TYR B O 1
ATOM 2060 N N . GLN B 1 121 ? -0.322 5.078 -0.741 1 95.12 121 GLN B N 1
ATOM 2061 C CA . GLN B 1 121 ? 0.851 5.836 -1.163 1 95.12 121 GLN B CA 1
ATOM 2062 C C . GLN B 1 121 ? 0.461 7.23 -1.647 1 95.12 121 GLN B C 1
ATOM 2064 O O . GLN B 1 121 ? -0.412 7.371 -2.506 1 95.12 121 GLN B O 1
ATOM 2069 N N . LEU B 1 122 ? 1.146 8.203 -1.104 1 96.94 122 LEU B N 1
ATOM 2070 C CA . LEU B 1 122 ? 0.925 9.594 -1.46 1 96.94 122 LEU B CA 1
ATOM 2071 C C . LEU B 1 122 ? 2.221 10.25 -1.928 1 96.94 122 LEU B C 1
ATOM 2073 O O . LEU B 1 122 ? 3.289 9.992 -1.364 1 96.94 122 LEU B O 1
ATOM 2077 N N . ALA B 1 123 ? 2.061 11.125 -2.875 1 95.62 123 ALA B N 1
ATOM 2078 C CA . ALA B 1 123 ? 3.232 11.875 -3.332 1 95.62 123 ALA B CA 1
ATOM 2079 C C . ALA B 1 123 ? 3.576 13 -2.369 1 95.62 123 ALA B C 1
ATOM 2081 O O . ALA B 1 123 ? 2.686 13.703 -1.877 1 95.62 123 ALA B O 1
ATOM 2082 N N . ILE B 1 124 ? 4.898 13.156 -2.148 1 96.31 124 ILE B N 1
ATOM 2083 C CA . ILE B 1 124 ? 5.371 14.266 -1.325 1 96.31 124 ILE B CA 1
ATOM 2084 C C . ILE B 1 124 ? 5.508 15.523 -2.182 1 96.31 124 ILE B C 1
ATOM 2086 O O . ILE B 1 124 ? 6.207 15.516 -3.197 1 96.31 124 ILE B O 1
ATOM 2090 N N . VAL B 1 125 ? 4.812 16.5 -1.742 1 96.75 125 VAL B N 1
ATOM 2091 C CA . VAL B 1 125 ? 4.91 17.781 -2.434 1 96.75 125 VAL B CA 1
ATOM 2092 C C . VAL B 1 125 ? 5.984 18.656 -1.775 1 96.75 125 VAL B C 1
ATOM 2094 O O . VAL B 1 125 ? 6.875 19.172 -2.453 1 96.75 125 VAL B O 1
ATOM 2097 N N . SER B 1 126 ? 5.887 18.812 -0.465 1 96.19 126 SER B N 1
ATOM 2098 C CA . SER B 1 126 ? 6.875 19.578 0.283 1 96.19 126 SER B CA 1
ATOM 2099 C C . SER B 1 126 ? 6.793 19.281 1.776 1 96.19 126 SER B C 1
ATOM 2101 O O . SER B 1 126 ? 5.742 18.875 2.277 1 96.19 126 SER B O 1
ATOM 2103 N N . ASN B 1 127 ? 7.926 19.422 2.447 1 97 127 ASN B N 1
ATOM 2104 C CA . ASN B 1 127 ? 8.016 19.391 3.902 1 97 127 ASN B CA 1
ATOM 2105 C C . ASN B 1 127 ? 9.211 20.203 4.402 1 97 127 ASN B C 1
ATOM 2107 O O . ASN B 1 127 ? 10.359 19.844 4.156 1 97 127 ASN B O 1
ATOM 2111 N N . ASP B 1 128 ? 8.914 21.234 5.137 1 94.75 128 ASP B N 1
ATOM 2112 C CA . ASP B 1 128 ? 10.016 22.062 5.617 1 94.75 128 ASP B CA 1
ATOM 2113 C C . ASP B 1 128 ? 10.195 21.906 7.125 1 94.75 128 ASP B C 1
ATOM 2115 O O . ASP B 1 128 ? 10.867 22.734 7.762 1 94.75 128 ASP B O 1
ATOM 2119 N N . GLY B 1 129 ? 9.539 21.016 7.672 1 95.19 129 GLY B N 1
ATOM 2120 C CA . GLY B 1 129 ? 9.648 20.766 9.102 1 95.19 129 GLY B CA 1
ATOM 2121 C C . GLY B 1 129 ? 8.555 21.422 9.914 1 95.19 129 GLY B C 1
ATOM 2122 O O . GLY B 1 129 ? 8.336 21.078 11.07 1 95.19 129 GLY B O 1
ATOM 2123 N N . SER B 1 130 ? 7.883 22.406 9.328 1 96.88 130 SER B N 1
ATOM 2124 C CA . SER B 1 130 ? 6.785 23.094 10 1 96.88 130 SER B CA 1
ATOM 2125 C C . SER B 1 130 ? 5.5 23.016 9.18 1 96.88 130 SER B C 1
ATOM 2127 O O . SER B 1 130 ? 4.402 23.094 9.734 1 96.88 130 SER B O 1
ATOM 2129 N N . ASN B 1 131 ? 5.691 22.984 7.898 1 97.69 131 ASN B N 1
ATOM 2130 C CA . ASN B 1 131 ? 4.602 22.812 6.941 1 97.69 131 ASN B CA 1
ATOM 2131 C C . ASN B 1 131 ? 4.836 21.625 6.02 1 97.69 131 ASN B C 1
ATOM 2133 O O . ASN B 1 131 ? 5.957 21.406 5.551 1 97.69 131 ASN B O 1
ATOM 2137 N N . MET B 1 132 ? 3.828 20.875 5.82 1 98 132 MET B N 1
ATOM 2138 C CA . MET B 1 132 ? 3.926 19.703 4.961 1 98 132 MET B CA 1
ATOM 2139 C C . MET B 1 132 ? 2.746 19.625 3.998 1 98 132 MET B C 1
ATOM 2141 O O . MET B 1 132 ? 1.604 19.875 4.391 1 98 132 MET B O 1
ATOM 2145 N N . LYS B 1 133 ? 3.043 19.344 2.766 1 98.38 133 LYS B N 1
ATOM 2146 C CA . LYS B 1 133 ? 2.027 19.062 1.754 1 98.38 133 LYS B CA 1
ATOM 2147 C C . LYS B 1 133 ? 2.279 17.719 1.073 1 98.38 133 LYS B C 1
ATOM 2149 O O . LYS B 1 133 ? 3.371 17.484 0.555 1 98.38 133 LYS B O 1
ATOM 2154 N N . ILE B 1 134 ? 1.307 16.859 1.143 1 98.06 134 ILE B N 1
ATOM 2155 C CA . ILE B 1 134 ? 1.322 15.586 0.431 1 98.06 134 ILE B CA 1
ATOM 2156 C C . ILE B 1 134 ? 0.033 15.422 -0.372 1 98.06 134 ILE B C 1
ATOM 2158 O O . ILE B 1 134 ? -0.965 16.094 -0.094 1 98.06 134 ILE B O 1
ATOM 2162 N N . LYS B 1 135 ? 0.085 14.594 -1.379 1 97.69 135 LYS B N 1
ATOM 2163 C CA . LYS B 1 135 ? -1.108 14.508 -2.215 1 97.69 135 LYS B CA 1
ATOM 2164 C C . LYS B 1 135 ? -1.348 13.07 -2.678 1 97.69 135 LYS B C 1
ATOM 2166 O O . LYS B 1 135 ? -0.397 12.336 -2.951 1 97.69 135 LYS B O 1
ATOM 2171 N N . ALA B 1 136 ? -2.6 12.719 -2.703 1 96.5 136 ALA B N 1
ATOM 2172 C CA . ALA B 1 136 ? -3.037 11.398 -3.16 1 96.5 136 ALA B CA 1
ATOM 2173 C C . ALA B 1 136 ? -3.645 11.477 -4.555 1 96.5 136 ALA B C 1
ATOM 2175 O O . ALA B 1 136 ? -4.488 12.336 -4.828 1 96.5 136 ALA B O 1
ATOM 2176 N N . PRO B 1 137 ? -3.211 10.586 -5.41 1 93.69 137 PRO B N 1
ATOM 2177 C CA . PRO B 1 137 ? -3.816 10.578 -6.746 1 93.69 137 PRO B CA 1
ATOM 2178 C C . PRO B 1 137 ? -5.25 10.062 -6.742 1 93.69 137 PRO B C 1
ATOM 2180 O O . PRO B 1 137 ? -5.621 9.266 -5.875 1 93.69 137 PRO B O 1
ATOM 2183 N N . VAL B 1 138 ? -6.039 10.633 -7.68 1 89.06 138 VAL B N 1
ATOM 2184 C CA . VAL B 1 138 ? -7.398 10.195 -7.977 1 89.06 138 VAL B CA 1
ATOM 2185 C C . VAL B 1 138 ? -7.602 10.109 -9.484 1 89.06 138 VAL B C 1
ATOM 2187 O O . VAL B 1 138 ? -7.273 11.055 -10.219 1 89.06 138 VAL B O 1
ATOM 2190 N N . GLY B 1 139 ? -8.102 8.984 -9.914 1 85.75 139 GLY B N 1
ATOM 2191 C CA . GLY B 1 139 ? -8.414 8.867 -11.328 1 85.75 139 GLY B CA 1
ATOM 2192 C C . GLY B 1 139 ? -9.602 9.711 -11.75 1 85.75 139 GLY B C 1
ATOM 2193 O O . GLY B 1 139 ? -10.602 9.773 -11.039 1 85.75 139 GLY B O 1
ATOM 2194 N N . ILE B 1 140 ? -9.367 10.453 -12.836 1 82.31 140 ILE B N 1
ATOM 2195 C CA . ILE B 1 140 ? -10.445 11.234 -13.43 1 82.31 140 ILE B CA 1
ATOM 2196 C C . ILE B 1 140 ? -10.758 10.695 -14.828 1 82.31 140 ILE B C 1
ATOM 2198 O O . ILE B 1 140 ? -9.969 10.891 -15.758 1 82.31 140 ILE B O 1
ATOM 2202 N N . GLY B 1 141 ? -11.938 10.258 -14.93 1 76.94 141 GLY B N 1
ATOM 2203 C CA . GLY B 1 141 ? -12.258 9.664 -16.219 1 76.94 141 GLY B CA 1
ATOM 2204 C C . GLY B 1 141 ? -11.297 8.57 -16.625 1 76.94 141 GLY B C 1
ATOM 2205 O O . GLY B 1 141 ? -10.859 7.77 -15.797 1 76.94 141 GLY B O 1
ATOM 2206 N N . SER B 1 142 ? -11.062 8.5 -18.016 1 72 142 SER B N 1
ATOM 2207 C CA . SER B 1 142 ? -10.266 7.391 -18.531 1 72 142 SER B CA 1
ATOM 2208 C C . SER B 1 142 ? -8.781 7.727 -18.516 1 72 142 SER B C 1
ATOM 2210 O O . SER B 1 142 ? -7.934 6.832 -18.469 1 72 142 SER B O 1
ATOM 2212 N N . THR B 1 143 ? -8.469 9.039 -18.469 1 74.75 143 THR B N 1
ATOM 2213 C CA . THR B 1 143 ? -7.051 9.312 -18.688 1 74.75 143 THR B CA 1
ATOM 2214 C C . THR B 1 143 ? -6.551 10.375 -17.703 1 74.75 143 THR B C 1
ATOM 2216 O O . THR B 1 143 ? -5.34 10.562 -17.547 1 74.75 143 THR B O 1
ATOM 2219 N N . GLY B 1 144 ? -7.414 10.938 -17.156 1 83.62 144 GLY B N 1
ATOM 2220 C CA . GLY B 1 144 ? -6.984 12.078 -16.359 1 83.62 144 GLY B CA 1
ATOM 2221 C C . GLY B 1 144 ? -6.609 11.711 -14.938 1 83.62 144 GLY B C 1
ATOM 2222 O O . GLY B 1 144 ? -7.074 10.703 -14.414 1 83.62 144 GLY B O 1
ATOM 2223 N N . THR B 1 145 ? -5.617 12.438 -14.422 1 88.88 145 THR B N 1
ATOM 2224 C CA . THR B 1 145 ? -5.238 12.32 -13.016 1 88.88 145 THR B CA 1
ATOM 2225 C C . THR B 1 145 ? -5.504 13.633 -12.281 1 88.88 145 THR B C 1
ATOM 2227 O O . THR B 1 145 ? -5.113 14.703 -12.75 1 88.88 145 THR B O 1
ATOM 2230 N N . GLY B 1 146 ? -6.285 13.477 -11.242 1 92.62 146 GLY B N 1
ATOM 2231 C CA . GLY B 1 146 ? -6.383 14.539 -10.25 1 92.62 146 GLY B CA 1
ATOM 2232 C C . GLY B 1 146 ? -5.758 14.164 -8.914 1 92.62 146 GLY B C 1
ATOM 2233 O O . GLY B 1 146 ? -5.246 13.055 -8.75 1 92.62 146 GLY B O 1
ATOM 2234 N N . TYR B 1 147 ? -5.684 15.156 -8.016 1 95.12 147 TYR B N 1
ATOM 2235 C CA . TYR B 1 147 ? -5.102 14.906 -6.699 1 95.12 147 TYR B CA 1
ATOM 2236 C C . TYR B 1 147 ? -5.945 15.539 -5.598 1 95.12 147 TYR B C 1
ATOM 2238 O O . TYR B 1 147 ? -6.465 16.641 -5.766 1 95.12 147 TYR B O 1
ATOM 2246 N N . VAL B 1 148 ? -6.066 14.75 -4.543 1 96.62 148 VAL B N 1
ATOM 2247 C CA . VAL B 1 148 ? -6.418 15.375 -3.27 1 96.62 148 VAL B CA 1
ATOM 2248 C C . VAL B 1 148 ? -5.148 15.82 -2.547 1 96.62 148 VAL B C 1
ATOM 2250 O O . VAL B 1 148 ? -4.234 15.023 -2.334 1 96.62 148 VAL B O 1
ATOM 2253 N N . VAL B 1 149 ? -5.082 17.078 -2.215 1 97.81 149 VAL B N 1
ATOM 2254 C CA . VAL B 1 149 ? -3.889 17.656 -1.604 1 97.81 149 VAL B CA 1
ATOM 2255 C C . VAL B 1 149 ? -4.133 17.906 -0.117 1 97.81 149 VAL B C 1
ATOM 2257 O O . VAL B 1 149 ? -5.105 18.562 0.259 1 97.81 149 VAL B O 1
ATOM 2260 N N . TYR B 1 150 ? -3.229 17.406 0.688 1 98.56 150 TYR B N 1
ATOM 2261 C CA . TYR B 1 150 ? -3.322 17.531 2.139 1 98.56 150 TYR B CA 1
ATOM 2262 C C . TYR B 1 150 ? -2.285 18.516 2.672 1 98.56 150 TYR B C 1
ATOM 2264 O O . TYR B 1 150 ? -1.082 18.328 2.479 1 98.56 150 TYR B O 1
ATOM 2272 N N . THR B 1 151 ? -2.744 19.531 3.354 1 98.75 151 THR B N 1
ATOM 2273 C CA . THR B 1 151 ? -1.867 20.531 3.951 1 98.75 151 THR B CA 1
ATOM 2274 C C . THR B 1 151 ? -1.846 20.391 5.469 1 98.75 151 THR B C 1
ATOM 2276 O O . THR B 1 151 ? -2.893 20.453 6.117 1 98.75 151 THR B O 1
ATOM 2279 N N . PHE B 1 152 ? -0.653 20.25 5.941 1 98.75 152 PHE B N 1
ATOM 2280 C CA . PHE B 1 152 ? -0.464 20.047 7.375 1 98.75 152 PHE B CA 1
ATOM 2281 C C . PHE B 1 152 ? 0.373 21.172 7.973 1 98.75 152 PHE B C 1
ATOM 2283 O O . PHE B 1 152 ? 1.27 21.703 7.312 1 98.75 152 PHE B O 1
ATOM 2290 N N . ALA B 1 153 ? 0.073 21.438 9.18 1 98.69 153 ALA B N 1
ATOM 2291 C CA . ALA B 1 153 ? 0.931 22.266 10.016 1 98.69 153 ALA B CA 1
ATOM 2292 C C . ALA B 1 153 ? 1.377 21.516 11.266 1 98.69 153 ALA B C 1
ATOM 2294 O O . ALA B 1 153 ? 0.572 20.844 11.914 1 98.69 153 ALA B O 1
ATOM 2295 N N . LYS B 1 154 ? 2.629 21.641 11.578 1 97.94 154 LYS B N 1
ATOM 2296 C CA . LYS B 1 154 ? 3.127 21 12.789 1 97.94 154 LYS B CA 1
ATOM 2297 C C . LYS B 1 154 ? 2.543 21.656 14.039 1 97.94 154 LYS B C 1
ATOM 2299 O O . LYS B 1 154 ? 2.496 22.875 14.148 1 97.94 154 LYS B O 1
ATOM 2304 N N . SER B 1 155 ? 2.004 20.719 14.844 1 89.75 155 SER B N 1
ATOM 2305 C CA . SER B 1 155 ? 1.396 21.234 16.062 1 89.75 155 SER B CA 1
ATOM 2306 C C . SER B 1 155 ? 2.453 21.547 17.125 1 89.75 155 SER B C 1
ATOM 2308 O O . SER B 1 155 ? 3.457 20.844 17.234 1 89.75 155 SER B O 1
ATOM 2310 N N . LYS B 1 156 ? 2.668 22.703 17.609 1 71.5 156 LYS B N 1
ATOM 2311 C CA . LYS B 1 156 ? 3.592 23.156 18.641 1 71.5 156 LYS B CA 1
ATOM 2312 C C . LYS B 1 156 ? 3.352 22.422 19.953 1 71.5 156 LYS B C 1
ATOM 2314 O O . LYS B 1 156 ? 2.229 22 20.234 1 71.5 156 LYS B O 1
#

Solvent-accessible surface area (backbone atoms only — not comparable to full-atom values): 17378 Å² total; per-residue (Å²): 143,86,74,87,78,83,75,76,72,84,75,78,75,80,72,78,76,78,75,76,79,76,74,72,79,71,77,53,29,46,71,44,56,75,72,43,63,40,43,42,29,29,30,70,40,76,46,64,43,82,46,62,88,79,74,60,63,59,43,92,87,71,39,40,62,76,64,43,44,62,12,41,33,38,33,44,88,88,19,50,32,33,38,31,33,69,88,65,57,70,44,42,28,38,43,52,77,57,76,47,27,44,32,38,26,79,41,52,93,41,47,46,66,84,17,56,33,56,36,40,46,23,42,50,68,38,36,77,55,50,45,36,32,36,29,32,40,32,55,37,70,60,77,42,63,17,29,46,32,41,35,32,36,51,55,129,134,92,73,78,85,80,90,62,91,72,80,84,80,76,75,75,76,77,76,74,79,73,76,72,79,69,77,53,30,46,72,44,55,76,70,45,62,40,42,44,28,28,30,71,42,76,48,64,43,82,45,62,89,79,73,60,63,60,42,94,88,72,40,40,60,76,64,43,44,64,12,40,34,37,33,44,91,88,20,49,32,33,37,31,31,68,86,65,55,69,44,42,30,38,44,52,78,56,76,47,26,45,33,39,25,78,43,53,93,42,47,45,68,84,18,56,32,56,35,40,46,22,41,51,67,38,38,77,56,51,44,36,32,37,30,34,39,32,53,36,70,60,78,43,63,17,28,46,32,41,35,31,36,51,56,129

Foldseek 3Di:
DPDDDPVVPCVDDPPPPPPDDPVPVQLCLLVDDLLLVAAKKAFADKDKFPDDPPPAADDPPPGRPVQAHRKMKHAHSVQWIKIATPVGDIWTKGWDDDRQKTKIDTADPPDDHVRDDDIAIWGWDHTDSFKGKIWGWDDDPPDDIMIIITIIGGDD/DPDDDDPPDDDDDPVPPPPPPPVPVQLCLLVDDLLLVAAKKAFADKDKFPDDPPPAADDPPPGRPVQAHGKMKHAHSVQWIKIATPVGDIWTKGWDDDRQKTKIDTADPPDDHVRDDDIAIWGWDHTDSFKGKIWGWDDDPPDDIMIIITIIGGDD

Radius of gyration: 28.89 Å; Cα contacts (8 Å, |Δi|>4): 645; chains: 2; bounding box: 101×72×69 Å

Sequence (312 aa):
MKKIITLALVMSAFALLISACSATKSVVNGGATRSAYVGTWTLTDVGYQNLVEGAVQTIFDQGPPASFIGSTWSFTNSGNGSYTLSSGTSQKIFWSLNGDTFQFKKIFEGDKAKNVAEGYQLAIVSNDGSNMKIKAPVGIGSTGTGYVVYTFAKSKMKKIITLALVMSAFALLISACSATKSVVNGGATRSAYVGTWTLTDVGYQNLVEGAVQTIFDQGPPASFIGSTWSFTNSGNGSYTLSSGTSQKIFWSLNGDTFQFKKIFEGDKAKNVAEGYQLAIVSNDGSNMKIKAPVGIGSTGTGYVVYTFAKSK

Organism: NCBI:txid1302689

pLDDT: mean 81.26, std 25.42, range [24.95, 98.88]

Nearest PDB structures (foldseek):
  1gt4-assembly1_B  TM=5.601E-01  e=2.075E-02  Bos taurus
  4nw4-assembly1_A  TM=5.562E-01  e=3.200E-02  Enterococcus faecalis V583
  4kh8-assembly1_A  TM=5.758E-01  e=2.647E-01  Enterococcus faecalis V583
  5kkx-assembly2_B  TM=4.416E-01  e=1.112E-01  Neisseria meningitidis
  6x1k-assembly1_A  TM=2.624E-01  e=9.977E+00  synthetic construct

Secondary structure (DSSP, 8-state):
----------------------------S-S--HHHH-EEEEEEEEEEESS-TTS---BTTTB-GGGGTT-EEEE-TTSEEEEE-TTS-EEEEEEEEETTEEEEEEE-TT--GGG--EEEEEEEEEE-SSEEEEEEEEEETTTEEEEEEEEEEE--/----------------------------SSS--GGGT-EEEEEEEEEEESS-TTS---BTTTB-GGGGTT-EEEE-TTSEEEEE-TTS-EEEEEEEEETTEEEEEEE-TT--GGG--EEEEEEEEEE-SSEEEEEEEEEETTTEEEEEEEEEEE--